Protein AF-0000000068953385 (afdb_homodimer)

pLDDT: mean 93.11, std 7.07, range [57.69, 98.81]

Nearest PDB structures (foldseek):
  4e2g-assembly2_D  TM=8.988E-01  e=4.755E-08  Sphaerobacter thermophilus DSM 20745
  8zyh-assembly1_B  TM=8.941E-01  e=8.553E-08  Thermotoga maritima MSB8
  5wse-assembly2_C  TM=8.774E-01  e=6.210E-08  Thermotoga maritima MSB8
  8awn-assembly1_A-2  TM=8.190E-01  e=3.103E-08  Thermotoga maritima
  9bwf-assembly1_A  TM=7.615E-01  e=1.243E-07  metagenome

Sequence (294 aa):
MKPEPFAVTPEAYGRALNVVGERITVLASKTATQGYEVFLQQGEEGSGPPPHSHDWDESFFITKGTVEIGYGDQAITAAAGTFVHVPAGTVHYFRFGFGGGEMISVTSHGGNASHLFTRLDEEIPPGAPDMEKLLAVAQECGITISGMKPEPFAVTPEAYGRALNVVGERITVLASKTATQGYEVFLQQGEEGSGPPPHSHDWDESFFITKGTVEIGYGDQAITAAAGTFVHVPAGTVHYFRFGFGGGEMISVTSHGGNASHLFTRLDEEIPPGAPDMEKLLAVAQECGITISG

Radius of gyration: 19.09 Å; Cα contacts (8 Å, |Δi|>4): 760; chains: 2; bounding box: 40×60×43 Å

Structure (mmCIF, N/CA/C/O backbone):
data_AF-0000000068953385-model_v1
#
loop_
_entity.id
_entity.type
_entity.pdbx_description
1 polymer 'Cupin domain-containing protein'
#
loop_
_atom_site.group_PDB
_atom_site.id
_atom_site.type_symbol
_atom_site.label_atom_id
_atom_site.label_alt_id
_atom_site.label_comp_id
_atom_site.label_asym_id
_atom_site.label_entity_id
_atom_site.label_seq_id
_atom_site.pdbx_PDB_ins_code
_atom_site.Cartn_x
_atom_site.Cartn_y
_atom_site.Cartn_z
_atom_site.occupancy
_atom_site.B_iso_or_equiv
_atom_site.auth_seq_id
_atom_site.auth_comp_id
_atom_site.auth_asym_id
_atom_site.auth_atom_id
_atom_site.pdbx_PDB_model_num
ATOM 1 N N . MET A 1 1 ? -14.172 -9.047 17.516 1 57.88 1 MET A N 1
ATOM 2 C CA . MET A 1 1 ? -14.75 -9.625 16.312 1 57.88 1 MET A CA 1
ATOM 3 C C . MET A 1 1 ? -13.664 -9.938 15.281 1 57.88 1 MET A C 1
ATOM 5 O O . MET A 1 1 ? -12.648 -9.242 15.227 1 57.88 1 MET A O 1
ATOM 9 N N . LYS A 1 2 ? -13.766 -11.078 14.586 1 73.88 2 LYS A N 1
ATOM 10 C CA . LYS A 1 2 ? -12.781 -11.453 13.578 1 73.88 2 LYS A CA 1
ATOM 11 C C . LYS A 1 2 ? -12.82 -10.5 12.383 1 73.88 2 LYS A C 1
ATOM 13 O O . LYS A 1 2 ? -13.898 -10.141 11.914 1 73.88 2 LYS A O 1
ATOM 18 N N . PRO A 1 3 ? -11.68 -10.016 11.922 1 84.75 3 PRO A N 1
ATOM 19 C CA . PRO A 1 3 ? -11.711 -9.125 10.758 1 84.75 3 PRO A CA 1
ATOM 20 C C . PRO A 1 3 ? -12.359 -9.766 9.539 1 84.75 3 PRO A C 1
ATOM 22 O O . PRO A 1 3 ? -12.203 -10.969 9.305 1 84.75 3 PRO A O 1
ATOM 25 N N . GLU A 1 4 ? -13.203 -9.023 8.883 1 91.19 4 GLU A N 1
ATOM 26 C CA . GLU A 1 4 ? -13.867 -9.469 7.66 1 91.19 4 GLU A CA 1
ATOM 27 C C . GLU A 1 4 ? -13.258 -8.812 6.43 1 91.19 4 GLU A C 1
ATOM 29 O O . GLU A 1 4 ? -12.82 -7.66 6.484 1 91.19 4 GLU A O 1
ATOM 34 N N . PRO A 1 5 ? -13.211 -9.625 5.344 1 95.44 5 PRO A N 1
ATOM 35 C CA . PRO A 1 5 ? -12.758 -8.977 4.113 1 95.44 5 PRO A CA 1
ATOM 36 C C . PRO A 1 5 ? -13.695 -7.859 3.65 1 95.44 5 PRO A C 1
ATOM 38 O O . PRO A 1 5 ? -14.891 -7.891 3.951 1 95.44 5 PRO A O 1
ATOM 41 N N . PHE A 1 6 ? -13.18 -6.879 2.951 1 95.06 6 PHE A N 1
ATOM 42 C CA . PHE A 1 6 ? -14.008 -5.801 2.436 1 95.06 6 PHE A CA 1
ATOM 43 C C . PHE A 1 6 ? -13.359 -5.152 1.219 1 95.06 6 PHE A C 1
ATOM 45 O O . PHE A 1 6 ? -12.18 -5.367 0.951 1 95.06 6 PHE A O 1
ATOM 52 N N . ALA A 1 7 ? -14.156 -4.445 0.486 1 96.62 7 ALA A N 1
ATOM 53 C CA . ALA A 1 7 ? -13.719 -3.635 -0.65 1 96.62 7 ALA A CA 1
ATOM 54 C C . ALA A 1 7 ? -14.312 -2.229 -0.576 1 96.62 7 ALA A C 1
ATOM 56 O O . ALA A 1 7 ? -15.43 -2.041 -0.086 1 96.62 7 ALA A O 1
ATOM 57 N N . VAL A 1 8 ? -13.562 -1.308 -1.012 1 97.06 8 VAL A N 1
ATOM 58 C CA . VAL A 1 8 ? -14.062 0.056 -1.145 1 97.06 8 VAL A CA 1
ATOM 59 C C . VAL A 1 8 ? -13.742 0.589 -2.539 1 97.06 8 VAL A C 1
ATOM 61 O O . VAL A 1 8 ? -12.578 0.737 -2.904 1 97.06 8 VAL A O 1
ATOM 64 N N . THR A 1 9 ? -14.773 0.867 -3.33 1 97 9 THR A N 1
ATOM 65 C CA . THR A 1 9 ? -14.625 1.452 -4.656 1 97 9 THR A CA 1
ATOM 66 C C . THR A 1 9 ? -14.562 2.975 -4.574 1 97 9 THR A C 1
ATOM 68 O O . THR A 1 9 ? -14.969 3.562 -3.57 1 97 9 THR A O 1
ATOM 71 N N . PRO A 1 10 ? 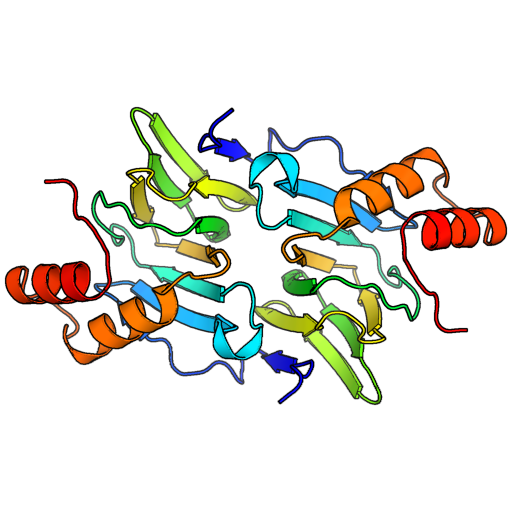-14.047 3.643 -5.656 1 96.25 10 PRO A N 1
ATOM 72 C CA . PRO A 1 10 ? -13.953 5.105 -5.617 1 96.25 10 PRO A CA 1
ATOM 73 C C . PRO A 1 10 ? -15.289 5.777 -5.312 1 96.25 10 PRO A C 1
ATOM 75 O O . PRO A 1 10 ? -15.328 6.781 -4.598 1 96.25 10 PRO A O 1
ATOM 78 N N . GLU A 1 11 ? -16.391 5.211 -5.758 1 95.94 11 GLU A N 1
ATOM 79 C CA . GLU A 1 11 ? -17.703 5.797 -5.547 1 95.94 11 GLU A CA 1
ATOM 80 C C . GLU A 1 11 ? -18.156 5.637 -4.098 1 95.94 11 GLU A C 1
ATOM 82 O O . GLU A 1 11 ? -19.078 6.32 -3.65 1 95.94 11 GLU A O 1
ATOM 87 N N . ALA A 1 12 ? -17.5 4.73 -3.365 1 96.12 12 ALA A N 1
ATOM 88 C CA . ALA A 1 12 ? -17.906 4.426 -1.997 1 96.12 12 ALA A CA 1
ATOM 89 C C . ALA A 1 12 ? -16.891 4.938 -0.989 1 96.12 12 ALA A C 1
ATOM 91 O O . ALA A 1 12 ? -16.953 4.609 0.198 1 96.12 12 ALA A O 1
ATOM 92 N N . TYR A 1 13 ? -15.891 5.719 -1.522 1 96.69 13 TYR A N 1
ATOM 93 C CA . TYR A 1 13 ? -14.914 6.301 -0.611 1 96.69 13 TYR A CA 1
ATOM 94 C C . TYR A 1 13 ? -15.602 7.133 0.466 1 96.69 13 TYR A C 1
ATOM 96 O O . TYR A 1 13 ? -16.562 7.848 0.185 1 96.69 13 TYR A O 1
ATOM 104 N N . GLY A 1 14 ? -15.117 7 1.729 1 94.69 14 GLY A N 1
ATOM 105 C CA . GLY A 1 14 ? -15.531 7.984 2.719 1 94.69 14 GLY A CA 1
ATOM 106 C C . GLY A 1 14 ? -15.078 9.391 2.385 1 94.69 14 GLY A C 1
ATOM 107 O O . GLY A 1 14 ? -14.258 9.594 1.483 1 94.69 14 GLY A O 1
ATOM 108 N N . ARG A 1 15 ? -15.648 10.305 3.07 1 95.5 15 ARG A N 1
ATOM 109 C CA . ARG A 1 15 ? -15.227 11.688 2.895 1 95.5 15 ARG A CA 1
ATOM 110 C C . ARG A 1 15 ? -13.727 11.836 3.113 1 95.5 15 ARG A C 1
ATOM 112 O O . ARG A 1 15 ? -13.188 11.344 4.105 1 95.5 15 ARG A O 1
ATOM 119 N N . ALA A 1 16 ? -13.109 12.523 2.164 1 97.5 16 ALA A N 1
ATOM 120 C CA . ALA A 1 16 ? -11.688 12.828 2.354 1 97.5 16 ALA A CA 1
ATOM 121 C C . ALA A 1 16 ? -11.484 13.797 3.512 1 97.5 16 ALA A C 1
ATOM 123 O O . ALA A 1 16 ? -12.227 14.773 3.65 1 97.5 16 ALA A O 1
ATOM 124 N N . LEU A 1 17 ? -10.492 13.531 4.328 1 97.19 17 LEU A N 1
ATOM 125 C CA . LEU A 1 17 ? -10.109 14.422 5.418 1 97.19 17 LEU A CA 1
ATOM 126 C C . LEU A 1 17 ? -9.258 15.57 4.898 1 97.19 17 LEU A C 1
ATOM 128 O O . LEU A 1 17 ? -8.398 15.375 4.031 1 97.19 17 LEU A O 1
ATOM 132 N N . ASN A 1 18 ? -9.531 16.719 5.363 1 95.56 18 ASN A N 1
ATOM 133 C CA . ASN A 1 18 ? -8.672 17.859 5.074 1 95.56 18 ASN A CA 1
ATOM 134 C C . ASN A 1 18 ? -7.516 17.953 6.062 1 95.56 18 ASN A C 1
ATOM 136 O O . ASN A 1 18 ? -7.727 18.219 7.25 1 95.56 18 ASN A O 1
ATOM 140 N N . VAL A 1 19 ? -6.281 17.766 5.609 1 94.56 19 VAL A N 1
ATOM 141 C CA . VAL A 1 19 ? -5.082 17.781 6.441 1 94.56 19 VAL A CA 1
ATOM 142 C C . VAL A 1 19 ? -4.105 18.828 5.918 1 94.56 19 VAL A C 1
ATOM 144 O O . VAL A 1 19 ? -3.15 18.5 5.211 1 94.56 19 VAL A O 1
ATOM 147 N N . VAL A 1 20 ? -4.344 20.062 6.23 1 87.69 20 VAL A N 1
ATOM 148 C CA . VAL A 1 20 ? -3.502 21.219 5.914 1 87.69 20 VAL A CA 1
ATOM 149 C C . VAL A 1 20 ? -3.16 21.203 4.426 1 87.69 20 VAL A C 1
ATOM 151 O O . VAL A 1 20 ? -1.985 21.203 4.051 1 87.69 20 VAL A O 1
ATOM 154 N N . GLY A 1 21 ? -4.059 21.25 3.518 1 86.81 21 GLY A N 1
ATOM 155 C CA . GLY A 1 21 ? -3.857 21.344 2.082 1 86.81 21 GLY A CA 1
ATOM 156 C C . GLY A 1 21 ? -3.834 20 1.387 1 86.81 21 GLY A C 1
ATOM 157 O O . GLY A 1 21 ? -3.727 19.938 0.161 1 86.81 21 GLY A O 1
ATOM 158 N N . GLU A 1 22 ? -3.893 18.984 2.107 1 94.69 22 GLU A N 1
ATOM 159 C CA . GLU A 1 22 ? -3.979 17.641 1.54 1 94.69 22 GLU A CA 1
ATOM 160 C C . GLU A 1 22 ? -5.359 17.047 1.769 1 94.69 22 GLU A C 1
ATOM 162 O O . GLU A 1 22 ? -6.016 17.344 2.768 1 94.69 22 GLU A O 1
ATOM 167 N N . ARG A 1 23 ? -5.805 16.312 0.805 1 97.25 23 ARG A N 1
ATOM 168 C CA . ARG A 1 23 ? -6.996 15.484 0.919 1 97.25 23 ARG A CA 1
ATOM 169 C C . ARG A 1 23 ? -6.617 14.023 1.14 1 97.25 23 ARG A C 1
ATOM 171 O O . ARG A 1 23 ? -5.98 13.406 0.283 1 97.25 23 ARG A O 1
ATOM 178 N N . ILE A 1 24 ? -7.031 13.5 2.322 1 98.25 24 ILE A N 1
ATOM 179 C CA . ILE A 1 24 ? -6.621 12.148 2.682 1 98.25 24 ILE A CA 1
ATOM 180 C C . ILE A 1 24 ? -7.855 11.266 2.854 1 98.25 24 ILE A C 1
ATOM 182 O O . ILE A 1 24 ? -8.68 11.508 3.736 1 98.25 24 ILE A O 1
ATOM 186 N N . THR A 1 25 ? -8.023 10.289 2.014 1 98.44 25 THR A N 1
ATOM 187 C CA . THR A 1 25 ? -9.047 9.258 2.137 1 98.44 25 THR A CA 1
ATOM 188 C C . THR A 1 25 ? -8.508 8.039 2.883 1 98.44 25 THR A C 1
ATOM 190 O O . THR A 1 25 ? -7.492 7.469 2.492 1 98.44 25 THR A O 1
ATOM 193 N N . VAL A 1 26 ? -9.172 7.68 4.008 1 97.31 26 VAL A N 1
ATOM 194 C CA . VAL A 1 26 ? -8.812 6.457 4.723 1 97.31 26 VAL A CA 1
ATOM 195 C C . VAL A 1 26 ? -9.383 5.246 3.99 1 97.31 26 VAL A C 1
ATOM 197 O O . VAL A 1 26 ? -10.594 5.008 4.012 1 97.31 26 VAL A O 1
ATOM 200 N N . LEU A 1 27 ? -8.562 4.469 3.34 1 97.38 27 LEU A N 1
ATOM 201 C CA . LEU A 1 27 ? -9.008 3.271 2.633 1 97.38 27 LEU A CA 1
ATOM 202 C C . LEU A 1 27 ? -9.148 2.094 3.592 1 97.38 27 LEU A C 1
ATOM 204 O O . LEU A 1 27 ? -10.109 1.322 3.494 1 97.38 27 LEU A O 1
ATOM 208 N N . ALA A 1 28 ? -8.203 1.965 4.508 1 94.19 28 ALA A N 1
ATOM 209 C CA . ALA A 1 28 ? -8.25 0.979 5.586 1 94.19 28 ALA A CA 1
ATOM 210 C C . ALA A 1 28 ? -7.645 1.543 6.867 1 94.19 28 ALA A C 1
ATOM 212 O O . ALA A 1 28 ? -6.492 1.981 6.879 1 94.19 28 ALA A O 1
ATOM 213 N N . SER A 1 29 ? -8.438 1.515 7.867 1 90.38 29 SER A N 1
ATOM 214 C CA . SER A 1 29 ? -7.953 1.893 9.188 1 90.38 29 SER A CA 1
ATOM 215 C C . SER A 1 29 ? -7.383 0.69 9.93 1 90.38 29 SER A C 1
ATOM 217 O O . SER A 1 29 ? -7.621 -0.456 9.547 1 90.38 29 SER A O 1
ATOM 219 N N . LYS A 1 30 ? -6.648 1.009 10.992 1 85.19 30 LYS A N 1
ATOM 220 C CA . LYS A 1 30 ? -6.09 -0.067 11.805 1 85.19 30 LYS A CA 1
ATOM 221 C C . LYS A 1 30 ? -7.195 -0.931 12.406 1 85.19 30 LYS A C 1
ATOM 223 O O . LYS A 1 30 ? -7.023 -2.141 12.57 1 85.19 30 LYS A O 1
ATOM 228 N N . THR A 1 31 ? -8.289 -0.298 12.719 1 82 31 THR A N 1
ATOM 229 C CA . THR A 1 31 ? -9.422 -1.042 13.273 1 82 31 THR A CA 1
ATOM 230 C C . THR A 1 31 ? -9.953 -2.045 12.25 1 82 31 THR A C 1
ATOM 232 O O . THR A 1 31 ? -10.375 -3.145 12.617 1 82 31 THR A O 1
ATOM 235 N N . ALA A 1 32 ? -9.914 -1.716 11 1 80.44 32 ALA A N 1
ATOM 236 C CA . ALA A 1 32 ? -10.438 -2.582 9.953 1 80.44 32 ALA A CA 1
ATOM 237 C C . ALA A 1 32 ? -9.477 -3.73 9.656 1 80.44 32 ALA A C 1
ATOM 239 O O . ALA A 1 32 ? -9.906 -4.867 9.438 1 80.44 32 ALA A O 1
ATOM 240 N N . THR A 1 33 ? -8.164 -3.482 9.562 1 81.75 33 THR A N 1
ATOM 241 C CA . THR A 1 33 ? -7.195 -4.492 9.156 1 81.75 33 THR A CA 1
ATOM 242 C C . THR A 1 33 ? -6.641 -5.227 10.375 1 81.75 33 THR A C 1
ATOM 244 O O . THR A 1 33 ? -6.109 -6.332 10.25 1 81.75 33 THR A O 1
ATOM 247 N N . GLN A 1 34 ? -6.656 -4.52 11.5 1 74.06 34 GLN A N 1
ATOM 248 C CA . GLN A 1 34 ? -5.992 -4.926 12.734 1 74.06 34 GLN A CA 1
ATOM 249 C C . GLN A 1 34 ? -4.496 -5.117 12.516 1 74.06 34 GLN A C 1
ATOM 251 O O . GLN A 1 34 ? -3.885 -6.012 13.102 1 74.06 34 GLN A O 1
ATOM 256 N N . GLY A 1 35 ? -3.801 -4.457 11.664 1 77.38 35 GLY A N 1
ATOM 257 C CA . GLY A 1 35 ? -2.385 -4.609 11.375 1 77.38 35 GLY A CA 1
ATOM 258 C C . GLY A 1 35 ? -1.767 -3.377 10.742 1 77.38 35 GLY A C 1
ATOM 259 O O . GLY A 1 35 ? -0.683 -2.945 11.141 1 77.38 35 GLY A O 1
ATOM 260 N N . TYR A 1 36 ? -2.209 -2.875 9.68 1 90.06 36 TYR A N 1
ATOM 261 C CA . TYR A 1 36 ? -1.694 -1.688 9.008 1 90.06 36 TYR A CA 1
ATOM 262 C C . TYR A 1 36 ? -2.83 -0.771 8.578 1 90.06 36 TYR A C 1
ATOM 264 O O . TYR A 1 36 ? -4.004 -1.131 8.688 1 90.06 36 TYR A O 1
ATOM 272 N N . GLU A 1 37 ? -2.516 0.476 8.273 1 95 37 GLU A N 1
ATOM 273 C CA . GLU A 1 37 ? -3.469 1.413 7.684 1 95 37 GLU A CA 1
ATOM 274 C C . GLU A 1 37 ? -3.061 1.798 6.266 1 95 37 GLU A C 1
ATOM 276 O O . GLU A 1 37 ? -1.873 1.812 5.938 1 95 37 GLU A O 1
ATOM 281 N N . VAL A 1 38 ? -4.059 2.029 5.418 1 97.12 38 VAL A N 1
ATOM 282 C CA . VAL A 1 38 ? -3.818 2.432 4.035 1 97.12 38 VAL A CA 1
ATOM 283 C C . VAL A 1 38 ? -4.609 3.701 3.721 1 97.12 38 VAL A C 1
ATOM 285 O O . VAL A 1 38 ? -5.781 3.814 4.086 1 97.12 38 VAL A O 1
ATOM 288 N N . PHE A 1 39 ? -3.932 4.633 2.982 1 98.31 39 PHE A N 1
ATOM 289 C CA . PHE A 1 39 ? -4.539 5.922 2.676 1 98.31 39 PHE A CA 1
ATOM 290 C C . PHE A 1 39 ? -4.312 6.297 1.216 1 98.31 39 PHE A C 1
ATOM 292 O O . PHE A 1 39 ? -3.254 6.004 0.653 1 98.31 39 PHE A O 1
ATOM 299 N N . LEU A 1 40 ? -5.281 6.906 0.598 1 98.69 40 LEU A N 1
ATOM 300 C CA . LEU A 1 40 ? -5.105 7.695 -0.616 1 98.69 40 LEU A CA 1
ATOM 301 C C . LEU A 1 40 ? -4.883 9.164 -0.279 1 98.69 40 LEU A C 1
ATOM 303 O O . LEU A 1 40 ? -5.742 9.805 0.336 1 98.69 40 LEU A O 1
ATOM 307 N N . GLN A 1 41 ? -3.736 9.703 -0.642 1 98.62 41 GLN A N 1
ATOM 308 C CA . GLN A 1 41 ? -3.393 11.086 -0.355 1 98.62 41 GLN A CA 1
ATOM 309 C C . GLN A 1 41 ? -3.27 11.906 -1.641 1 98.62 41 GLN A C 1
ATOM 311 O O . GLN A 1 41 ? -2.572 11.5 -2.572 1 98.62 41 GLN A O 1
ATOM 316 N N . GLN A 1 42 ? -3.947 12.969 -1.642 1 98.38 42 GLN A N 1
ATOM 317 C CA . GLN A 1 42 ? -3.883 13.914 -2.752 1 98.38 42 GLN A CA 1
ATOM 318 C C . GLN A 1 42 ? -3.539 15.312 -2.264 1 98.38 42 GLN A C 1
ATOM 320 O O . GLN A 1 42 ? -4.047 15.758 -1.232 1 98.38 42 GLN A O 1
ATOM 325 N N . GLY A 1 43 ? -2.68 15.969 -2.967 1 97.5 43 GLY A N 1
ATOM 326 C CA . GLY A 1 43 ? -2.27 17.297 -2.533 1 97.5 43 GLY A CA 1
ATOM 327 C C . GLY A 1 43 ? -2.035 18.25 -3.686 1 97.5 43 GLY A C 1
ATOM 328 O O . GLY A 1 43 ? -1.737 17.828 -4.805 1 97.5 43 GLY A O 1
ATOM 329 N N . GLU A 1 44 ? -2.162 19.547 -3.352 1 95.75 44 GLU A N 1
ATOM 330 C CA . GLU A 1 44 ? -1.805 20.609 -4.289 1 95.75 44 GLU A CA 1
ATOM 331 C C . GLU A 1 44 ? -0.301 20.859 -4.281 1 95.75 44 GLU A C 1
ATOM 333 O O . GLU A 1 44 ? 0.408 20.406 -3.383 1 95.75 44 GLU A O 1
ATOM 338 N N . GLU A 1 45 ? 0.065 21.547 -5.336 1 97.19 45 GLU A N 1
ATOM 339 C CA . GLU A 1 45 ? 1.47 21.938 -5.422 1 97.19 45 GLU A CA 1
ATOM 340 C C . GLU A 1 45 ? 1.93 22.625 -4.141 1 97.19 45 GLU A C 1
ATOM 342 O O . GLU A 1 45 ? 1.257 23.531 -3.641 1 97.19 45 GLU A O 1
ATOM 347 N N . GLY A 1 46 ? 3.047 22.109 -3.629 1 95.88 46 GLY A N 1
ATOM 348 C CA . GLY A 1 46 ? 3.672 22.766 -2.486 1 95.88 46 GLY A CA 1
ATOM 349 C C . GLY A 1 46 ? 3.17 22.234 -1.154 1 95.88 46 GLY A C 1
ATOM 350 O O . GLY A 1 46 ? 3.777 22.5 -0.112 1 95.88 46 GLY A O 1
ATOM 351 N N . SER A 1 47 ? 2.1 21.516 -1.128 1 94.88 47 SER A N 1
ATOM 352 C CA . SER A 1 47 ? 1.54 21.016 0.128 1 94.88 47 SER A CA 1
ATOM 353 C C . SER A 1 47 ? 2.309 19.812 0.644 1 94.88 47 SER A C 1
ATOM 355 O O . SER A 1 47 ? 3.035 19.156 -0.112 1 94.88 47 SER A O 1
ATOM 357 N N . GLY A 1 48 ? 2.176 19.5 1.937 1 95.38 48 GLY A N 1
ATOM 358 C CA . GLY A 1 48 ? 2.816 18.391 2.619 1 95.38 48 GLY A CA 1
ATOM 359 C C . GLY A 1 48 ? 3.279 18.734 4.023 1 95.38 48 GLY A C 1
ATOM 360 O O . GLY A 1 48 ? 3.338 19.906 4.387 1 95.38 48 GLY A O 1
ATOM 361 N N . PRO A 1 49 ? 3.553 17.734 4.766 1 95.12 49 PRO A N 1
ATOM 362 C CA . PRO A 1 49 ? 3.992 17.969 6.145 1 95.12 49 PRO A CA 1
ATOM 363 C C . PRO A 1 49 ? 5.426 18.484 6.227 1 95.12 49 PRO A C 1
ATOM 365 O O . PRO A 1 49 ? 6.258 18.156 5.379 1 95.12 49 PRO A O 1
ATOM 368 N N . PRO A 1 50 ? 5.676 19.312 7.199 1 93.19 50 PRO A N 1
ATOM 369 C CA . PRO A 1 50 ? 7.062 19.672 7.492 1 93.19 50 PRO A CA 1
ATOM 370 C C . PRO A 1 50 ? 7.875 18.5 8.039 1 93.19 50 PRO A C 1
ATOM 372 O O . PRO A 1 50 ? 7.32 17.438 8.297 1 93.19 50 PRO A O 1
ATOM 375 N N . PRO A 1 51 ? 9.211 18.672 8.211 1 95.56 51 PRO A N 1
ATOM 376 C CA . PRO A 1 51 ? 9.992 17.594 8.82 1 95.56 51 PRO A CA 1
ATOM 377 C C . PRO A 1 51 ? 9.438 17.156 10.18 1 95.56 51 PRO A C 1
ATOM 379 O O . PRO A 1 51 ? 9.141 18 11.031 1 95.56 51 PRO A O 1
ATOM 382 N N . HIS A 1 52 ? 9.258 15.836 10.367 1 96.19 52 HIS A N 1
ATOM 383 C CA . HIS A 1 52 ? 8.68 15.266 11.578 1 96.19 52 HIS A CA 1
ATOM 384 C C . HIS A 1 52 ? 9.086 13.805 11.734 1 96.19 52 HIS A C 1
ATOM 386 O O . HIS A 1 52 ? 9.695 13.219 10.836 1 96.19 52 HIS A O 1
ATOM 392 N N . SER A 1 53 ? 8.812 13.242 12.875 1 96.19 53 SER A N 1
ATOM 393 C CA . SER A 1 53 ? 9 11.82 13.125 1 96.19 53 SER A CA 1
ATOM 394 C C . SER A 1 53 ? 7.875 11.258 13.984 1 96.19 53 SER A C 1
ATOM 396 O O . SER A 1 53 ? 7.152 12.008 14.641 1 96.19 53 SER A O 1
ATOM 398 N N . HIS A 1 54 ? 7.695 10.07 13.953 1 95.75 54 HIS A N 1
ATOM 399 C CA . HIS A 1 54 ? 6.734 9.297 14.734 1 95.75 54 HIS A CA 1
ATOM 400 C C . HIS A 1 54 ? 7.207 7.855 14.922 1 95.75 54 HIS A C 1
ATOM 402 O O . HIS A 1 54 ? 8.234 7.457 14.367 1 95.75 54 HIS A O 1
ATOM 408 N N . ASP A 1 55 ? 6.453 7.035 15.711 1 94.19 55 ASP A N 1
ATOM 409 C CA . ASP A 1 55 ? 6.961 5.738 16.141 1 94.19 55 ASP A CA 1
ATOM 410 C C . ASP A 1 55 ? 6.371 4.609 15.297 1 94.19 55 ASP A C 1
ATOM 412 O O . ASP A 1 55 ? 6.383 3.447 15.711 1 94.19 55 ASP A O 1
ATOM 416 N N . TRP A 1 56 ? 5.824 4.887 14.195 1 92.94 56 TRP A N 1
ATOM 417 C CA . TRP A 1 56 ? 5.359 3.844 13.289 1 92.94 56 TRP A CA 1
ATOM 418 C C . TRP A 1 56 ? 6.023 3.973 11.922 1 92.94 56 TRP A C 1
ATOM 420 O O . TRP A 1 56 ? 6.516 5.043 11.562 1 92.94 56 TRP A O 1
ATOM 430 N N . ASP A 1 57 ? 6.109 2.859 11.203 1 93.44 57 ASP A N 1
ATOM 431 C CA . ASP A 1 57 ? 6.613 2.861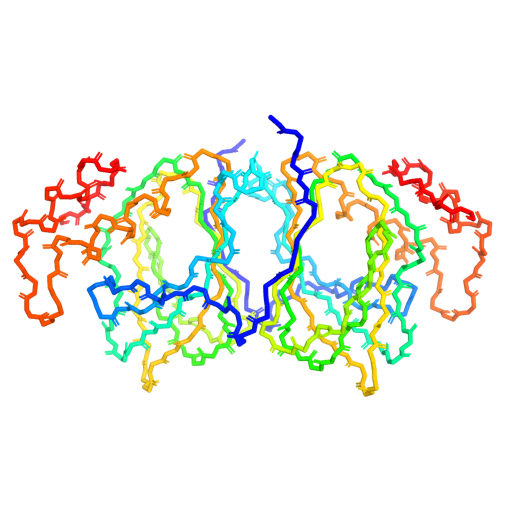 9.828 1 93.44 57 ASP A CA 1
ATOM 432 C C . ASP A 1 57 ? 5.621 3.527 8.883 1 93.44 57 ASP A C 1
ATOM 434 O O . ASP A 1 57 ? 4.41 3.449 9.086 1 93.44 57 ASP A O 1
ATOM 438 N N . GLU A 1 58 ? 6.16 4.082 7.883 1 96.06 58 GLU A N 1
ATOM 439 C CA . GLU A 1 58 ? 5.344 4.695 6.836 1 96.06 58 GLU A CA 1
ATOM 440 C C . GLU A 1 58 ? 5.957 4.473 5.457 1 96.06 58 GLU A C 1
ATOM 442 O O . GLU A 1 58 ? 7.176 4.578 5.289 1 96.06 58 GLU A O 1
ATOM 447 N N . SER A 1 59 ? 5.176 4.059 4.5 1 96.94 59 SER A N 1
ATOM 448 C CA . SER A 1 59 ? 5.605 3.93 3.109 1 96.94 59 SER A CA 1
ATOM 449 C C . SER A 1 59 ? 4.711 4.738 2.18 1 96.94 59 SER A C 1
ATOM 451 O O . SER A 1 59 ? 3.531 4.953 2.473 1 96.94 59 SER A O 1
ATOM 453 N N . PHE A 1 60 ? 5.285 5.168 1.048 1 98.44 60 PHE A N 1
ATOM 454 C CA . PHE A 1 60 ? 4.586 5.934 0.023 1 98.44 60 PHE A CA 1
ATOM 455 C C . PHE A 1 60 ? 4.801 5.316 -1.354 1 98.44 60 PHE A C 1
ATOM 457 O O . PHE A 1 60 ? 5.918 4.906 -1.688 1 98.44 60 PHE A O 1
ATOM 464 N N . PHE A 1 61 ? 3.783 5.164 -2.123 1 98.69 61 PHE A N 1
ATOM 465 C CA . PHE A 1 61 ? 3.84 4.844 -3.545 1 98.69 61 PHE A CA 1
ATOM 466 C C . PHE A 1 61 ? 3.18 5.938 -4.375 1 98.69 61 PHE A C 1
ATOM 468 O O . PHE A 1 61 ? 1.964 6.133 -4.297 1 98.69 61 PHE A O 1
ATOM 475 N N . ILE A 1 62 ? 3.947 6.629 -5.223 1 98.81 62 ILE A N 1
ATOM 476 C CA . ILE A 1 62 ? 3.434 7.762 -5.984 1 98.81 62 ILE A CA 1
ATOM 477 C C . ILE A 1 62 ? 2.627 7.258 -7.18 1 98.81 62 ILE A C 1
ATOM 479 O O . ILE A 1 62 ? 3.131 6.48 -7.992 1 98.81 62 ILE A O 1
ATOM 483 N N . THR A 1 63 ? 1.377 7.723 -7.254 1 98.19 63 THR A N 1
ATOM 484 C CA . THR A 1 63 ? 0.527 7.25 -8.336 1 98.19 63 THR A CA 1
ATOM 485 C C . THR A 1 63 ? 0.362 8.328 -9.406 1 98.19 63 THR A C 1
ATOM 487 O O . THR A 1 63 ? 0.057 8.016 -10.562 1 98.19 63 THR A O 1
ATOM 490 N N . LYS A 1 64 ? 0.374 9.531 -9.047 1 98 64 LYS A N 1
ATOM 491 C CA . LYS A 1 64 ? 0.283 10.656 -9.969 1 98 64 LYS A CA 1
ATOM 492 C C . LYS A 1 64 ? 1.206 11.797 -9.547 1 98 64 LYS A C 1
ATOM 494 O O . LYS A 1 64 ? 1.325 12.094 -8.359 1 98 64 LYS A O 1
ATOM 499 N N . GLY A 1 65 ? 1.808 12.469 -10.57 1 98.12 65 GLY A N 1
ATOM 500 C CA . GLY A 1 65 ? 2.617 13.648 -10.336 1 98.12 65 GLY A CA 1
ATOM 501 C C . GLY A 1 65 ? 3.98 13.328 -9.75 1 98.12 65 GLY A C 1
ATOM 502 O O . GLY A 1 65 ? 4.547 12.273 -10.023 1 98.12 65 GLY A O 1
ATOM 503 N N . THR A 1 66 ? 4.566 14.391 -9.172 1 98.44 66 THR A N 1
ATOM 504 C CA . THR A 1 66 ? 5.883 14.297 -8.547 1 98.44 66 THR A CA 1
ATOM 505 C C . THR A 1 66 ? 5.828 14.797 -7.105 1 98.44 66 THR A C 1
ATOM 507 O O . THR A 1 66 ? 5.117 15.758 -6.805 1 98.44 66 THR A O 1
ATOM 510 N N . VAL A 1 67 ? 6.516 14.102 -6.246 1 98.62 67 VAL A N 1
ATOM 511 C CA . VAL A 1 67 ? 6.594 14.469 -4.836 1 98.62 67 VAL A CA 1
ATOM 512 C C . VAL A 1 67 ? 8.055 14.508 -4.391 1 98.62 67 VAL A C 1
ATOM 514 O O . VAL A 1 67 ? 8.805 13.555 -4.605 1 98.62 67 VAL A O 1
ATOM 517 N N . GLU A 1 68 ? 8.484 15.633 -3.84 1 98.56 68 GLU A N 1
ATOM 518 C CA . GLU A 1 68 ? 9.773 15.664 -3.156 1 98.56 68 GLU A CA 1
ATOM 519 C C . GLU A 1 68 ? 9.68 15.039 -1.77 1 98.56 68 GLU A C 1
ATOM 521 O O . GLU A 1 68 ? 8.852 15.438 -0.952 1 98.56 68 GLU A O 1
ATOM 526 N N . ILE A 1 69 ? 10.508 14.039 -1.522 1 98.44 69 ILE A N 1
ATOM 527 C CA . ILE A 1 69 ? 10.508 13.367 -0.228 1 98.44 69 ILE A CA 1
ATOM 528 C C . ILE A 1 69 ? 11.914 13.406 0.373 1 98.44 69 ILE A C 1
ATOM 530 O O . ILE A 1 69 ? 12.883 13.023 -0.279 1 98.44 69 ILE A O 1
ATOM 534 N N . GLY A 1 70 ? 11.93 13.883 1.591 1 98 70 GLY A N 1
ATOM 535 C CA . GLY A 1 70 ? 13.203 13.938 2.293 1 98 70 GLY A CA 1
ATOM 536 C C . GLY A 1 70 ? 13.227 13.102 3.557 1 98 70 GLY A C 1
ATOM 537 O O . GLY A 1 70 ? 12.227 13 4.266 1 98 70 GLY A O 1
ATOM 538 N N . TYR A 1 71 ? 14.289 12.477 3.795 1 96.31 71 TYR A N 1
ATOM 539 C CA . TYR A 1 71 ? 14.586 11.742 5.02 1 96.31 71 TYR A CA 1
ATOM 540 C C . TYR A 1 71 ? 16.078 11.789 5.348 1 96.31 71 TYR A C 1
ATOM 542 O O . TYR A 1 71 ? 16.906 11.648 4.457 1 96.31 71 TYR A O 1
ATOM 550 N N . GLY A 1 72 ? 16.391 12.094 6.586 1 87.44 72 GLY A N 1
ATOM 551 C CA . GLY A 1 72 ? 17.781 12.32 6.938 1 87.44 72 GLY A CA 1
ATOM 552 C C . GLY A 1 72 ? 18.422 13.422 6.121 1 87.44 72 GLY A C 1
ATOM 553 O O . GLY A 1 72 ? 17.906 14.539 6.047 1 87.44 72 GLY A O 1
ATOM 554 N N . ASP A 1 73 ? 19.547 13.055 5.52 1 87.31 73 ASP A N 1
ATOM 555 C CA . ASP A 1 73 ? 20.281 14.039 4.734 1 87.31 73 ASP A CA 1
ATOM 556 C C . ASP A 1 73 ? 20 13.875 3.242 1 87.31 73 ASP A C 1
ATOM 558 O O . ASP A 1 73 ? 20.703 14.445 2.406 1 87.31 73 ASP A O 1
ATOM 562 N N . GLN A 1 74 ? 19 13.188 2.998 1 92.69 74 GLN A N 1
ATOM 563 C CA . GLN A 1 74 ? 18.703 12.891 1.599 1 92.69 74 GLN A CA 1
ATOM 564 C C . GLN A 1 74 ? 17.328 13.391 1.203 1 92.69 74 GLN A C 1
ATOM 566 O O . GLN A 1 74 ? 16.422 13.445 2.037 1 92.69 74 GLN A O 1
ATOM 571 N N . ALA A 1 75 ? 17.219 13.883 0.009 1 95.44 75 ALA A N 1
ATOM 572 C CA . ALA A 1 75 ? 15.93 14.219 -0.612 1 95.44 75 ALA A CA 1
ATOM 573 C C . ALA A 1 75 ? 15.844 13.648 -2.025 1 95.44 75 ALA A C 1
ATOM 575 O O . ALA A 1 75 ? 16.812 13.695 -2.781 1 95.44 75 ALA A O 1
ATOM 576 N N . ILE A 1 76 ? 14.742 13.133 -2.334 1 96.62 76 ILE A N 1
ATOM 577 C CA . ILE A 1 76 ? 14.539 12.602 -3.678 1 96.62 76 ILE A CA 1
ATOM 578 C C . ILE A 1 76 ? 13.305 13.242 -4.305 1 96.62 76 ILE A C 1
ATOM 580 O O . ILE A 1 76 ? 12.375 13.641 -3.594 1 96.62 76 ILE A O 1
ATOM 584 N N . THR A 1 77 ? 13.359 13.391 -5.613 1 97.38 77 THR A N 1
ATOM 585 C CA . THR A 1 77 ? 12.148 13.695 -6.379 1 97.38 77 THR A CA 1
ATOM 586 C C . THR A 1 77 ? 11.469 12.406 -6.84 1 97.38 77 THR A C 1
ATOM 588 O O . THR A 1 77 ? 11.945 11.742 -7.762 1 97.38 77 THR A O 1
ATOM 591 N N . ALA A 1 78 ? 10.406 12.086 -6.266 1 98.44 78 ALA A N 1
ATOM 592 C CA . ALA A 1 78 ? 9.688 10.836 -6.52 1 98.44 78 ALA A CA 1
ATOM 593 C C . ALA A 1 78 ? 8.586 11.031 -7.555 1 98.44 78 ALA A C 1
ATOM 595 O O . ALA A 1 78 ? 7.594 11.719 -7.289 1 98.44 78 ALA A O 1
ATOM 596 N N . ALA A 1 79 ? 8.781 10.484 -8.703 1 98.25 79 ALA A N 1
ATOM 597 C CA . ALA A 1 79 ? 7.746 10.508 -9.734 1 98.25 79 ALA A CA 1
ATOM 598 C C . ALA A 1 79 ? 6.805 9.312 -9.594 1 98.25 79 ALA A C 1
ATOM 600 O O . ALA A 1 79 ? 7.059 8.406 -8.805 1 98.25 79 ALA A O 1
ATOM 601 N N . ALA A 1 80 ? 5.691 9.344 -10.398 1 98.19 80 ALA A N 1
ATOM 602 C CA . ALA A 1 80 ? 4.75 8.227 -10.398 1 98.19 80 ALA A CA 1
ATOM 603 C C . ALA A 1 80 ? 5.473 6.895 -10.57 1 98.19 80 ALA A C 1
ATOM 605 O O . ALA A 1 80 ? 6.371 6.773 -11.406 1 98.19 80 ALA A O 1
ATOM 606 N N . GLY A 1 81 ? 5.141 5.965 -9.75 1 97.88 81 GLY A N 1
ATOM 607 C CA . GLY A 1 81 ? 5.777 4.656 -9.766 1 97.88 81 GLY A CA 1
ATOM 608 C C . GLY A 1 81 ? 6.863 4.504 -8.719 1 97.88 81 GLY A C 1
ATOM 609 O O . GLY A 1 81 ? 7.305 3.391 -8.438 1 97.88 81 GLY A O 1
ATOM 610 N N . THR A 1 82 ? 7.324 5.59 -8.109 1 98.5 82 THR A N 1
ATOM 611 C CA . THR A 1 82 ? 8.359 5.527 -7.082 1 98.5 82 THR A CA 1
ATOM 612 C C . THR A 1 82 ? 7.785 5.043 -5.754 1 98.5 82 THR A C 1
ATOM 614 O O . THR A 1 82 ? 6.695 5.461 -5.355 1 98.5 82 THR A O 1
ATOM 617 N N . PHE A 1 83 ? 8.492 4.137 -5.105 1 98.44 83 PHE A N 1
ATOM 618 C CA . PHE A 1 83 ? 8.188 3.656 -3.764 1 98.44 83 PHE A CA 1
ATOM 619 C C . PHE A 1 83 ? 9.211 4.168 -2.76 1 98.44 83 PHE A C 1
ATOM 621 O O . PHE A 1 83 ? 10.414 4.156 -3.029 1 98.44 83 PHE A O 1
ATOM 628 N N . VAL A 1 84 ? 8.719 4.664 -1.567 1 98.06 84 VAL A N 1
ATOM 629 C CA . VAL A 1 84 ? 9.586 5.137 -0.49 1 98.06 84 VAL A CA 1
ATOM 630 C C . VAL A 1 84 ? 9.156 4.504 0.832 1 98.06 84 VAL A C 1
ATOM 632 O O . VAL A 1 84 ? 7.965 4.438 1.14 1 98.06 84 VAL A O 1
ATOM 635 N N . HIS A 1 85 ? 10.094 3.992 1.574 1 97.06 85 HIS A N 1
ATOM 636 C CA . HIS A 1 85 ? 9.844 3.475 2.914 1 97.06 85 HIS A CA 1
ATOM 637 C C . HIS A 1 85 ? 10.609 4.273 3.965 1 97.06 85 HIS A C 1
ATOM 639 O O . HIS A 1 85 ? 11.812 4.48 3.836 1 97.06 85 HIS A O 1
ATOM 645 N N . VAL A 1 86 ? 9.891 4.707 4.98 1 96.31 86 VAL A N 1
ATOM 646 C CA . VAL A 1 86 ? 10.43 5.477 6.098 1 96.31 86 VAL A CA 1
ATOM 647 C C . VAL A 1 86 ? 10.18 4.727 7.406 1 96.31 86 VAL A C 1
ATOM 649 O O . VAL A 1 86 ? 9.07 4.758 7.945 1 96.31 86 VAL A O 1
ATOM 652 N N . PRO A 1 87 ? 11.227 4.121 8.023 1 95.12 87 PRO A N 1
ATOM 653 C CA . PRO A 1 87 ? 11.047 3.396 9.289 1 95.12 87 PRO A CA 1
ATOM 654 C C . PRO A 1 87 ? 10.648 4.312 10.445 1 95.12 87 PRO A C 1
ATOM 656 O O . PRO A 1 87 ? 10.961 5.504 10.422 1 95.12 87 PRO A O 1
ATOM 659 N N . ALA A 1 88 ? 10 3.646 11.438 1 94.19 88 ALA A N 1
ATOM 660 C CA . ALA A 1 88 ? 9.656 4.34 12.68 1 94.19 88 ALA A CA 1
ATOM 661 C C . ALA A 1 88 ? 10.859 5.113 13.219 1 94.19 88 ALA A C 1
ATOM 663 O O . ALA A 1 88 ? 11.984 4.613 13.211 1 94.19 88 ALA A O 1
ATOM 664 N N . GLY A 1 89 ? 10.586 6.309 13.625 1 94.12 89 GLY A N 1
ATOM 665 C CA . GLY A 1 89 ? 11.594 7.137 14.266 1 94.12 89 GLY A CA 1
ATOM 666 C C . GLY A 1 89 ? 12.383 7.984 13.281 1 94.12 89 GLY A C 1
ATOM 667 O O . GLY A 1 89 ? 13.156 8.852 13.688 1 94.12 89 GLY A O 1
ATOM 668 N N . THR A 1 90 ? 12.25 7.812 12.031 1 95.5 90 THR A N 1
ATOM 669 C CA . THR A 1 90 ? 12.992 8.547 11.008 1 95.5 90 THR A CA 1
ATOM 670 C C . THR A 1 90 ? 12.383 9.93 10.789 1 95.5 90 THR A C 1
ATOM 672 O O . THR A 1 90 ? 11.18 10.062 10.57 1 95.5 90 THR A O 1
ATOM 675 N N . VAL A 1 91 ? 13.203 10.953 10.852 1 97.12 91 VAL A N 1
ATOM 676 C CA . VAL A 1 91 ? 12.734 12.281 10.477 1 97.12 91 VAL A CA 1
ATOM 677 C C . VAL A 1 91 ? 12.555 12.359 8.961 1 97.12 91 VAL A C 1
ATOM 679 O O . VAL A 1 91 ? 13.453 11.984 8.203 1 97.12 91 VAL A O 1
ATOM 682 N N . HIS A 1 92 ? 11.406 12.844 8.539 1 97.88 92 HIS A N 1
ATOM 683 C CA . HIS A 1 92 ? 11.109 12.922 7.117 1 97.88 92 HIS A CA 1
ATOM 684 C C . HIS A 1 92 ? 10.086 14.023 6.828 1 97.88 92 HIS A C 1
ATOM 686 O O . HIS A 1 92 ? 9.477 14.562 7.75 1 97.88 92 HIS A O 1
ATOM 692 N N . TYR A 1 93 ? 9.977 14.453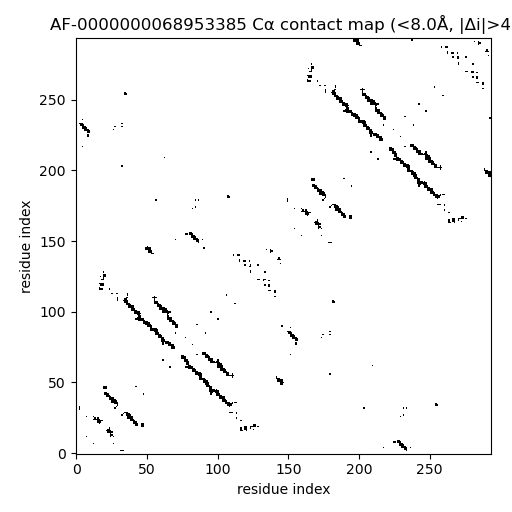 5.617 1 97.31 93 TYR A N 1
ATOM 693 C CA . TYR A 1 93 ? 8.984 15.375 5.082 1 97.31 93 TYR A CA 1
ATOM 694 C C . TYR A 1 93 ? 8.68 15.062 3.621 1 97.31 93 TYR A C 1
ATOM 696 O O . TYR A 1 93 ? 9.359 14.242 2.998 1 97.31 93 TYR A O 1
ATOM 704 N N . PHE A 1 94 ? 7.637 15.641 3.105 1 98.19 94 PHE A N 1
ATOM 705 C CA . PHE A 1 94 ? 7.453 15.617 1.66 1 98.19 94 PHE A CA 1
ATOM 706 C C . PHE A 1 94 ? 6.719 16.875 1.191 1 98.19 94 PHE A C 1
ATOM 708 O O . PHE A 1 94 ? 6.141 17.594 2 1 98.19 94 PHE A O 1
ATOM 715 N N . ARG A 1 95 ? 6.828 17.156 -0.043 1 97.75 95 ARG A N 1
ATOM 716 C CA . ARG A 1 95 ? 6.18 18.266 -0.722 1 97.75 95 ARG A CA 1
ATOM 717 C C . ARG A 1 95 ? 5.727 17.875 -2.123 1 97.75 95 ARG A C 1
ATOM 719 O O . ARG A 1 95 ? 6.531 17.406 -2.93 1 97.75 95 ARG A O 1
ATOM 726 N N . PHE A 1 96 ? 4.398 18.062 -2.398 1 98.44 96 PHE A N 1
ATOM 727 C CA . PHE A 1 96 ? 3.902 17.766 -3.738 1 98.44 96 PHE A CA 1
ATOM 728 C C . PHE A 1 96 ? 4.469 18.75 -4.758 1 98.44 96 PHE A C 1
ATOM 730 O O . PHE A 1 96 ? 4.582 19.953 -4.48 1 98.44 96 PHE A O 1
ATOM 737 N N . GLY A 1 97 ? 4.793 18.266 -5.883 1 98.06 97 GLY A N 1
ATOM 738 C CA . GLY A 1 97 ? 5.418 19.062 -6.922 1 98.06 97 GLY A CA 1
ATOM 739 C C . GLY A 1 97 ? 4.422 19.797 -7.801 1 98.06 97 GLY A C 1
ATOM 740 O O . GLY A 1 97 ? 3.256 19.953 -7.426 1 98.06 97 GLY A O 1
ATOM 741 N N . PHE A 1 98 ? 4.938 20.25 -8.898 1 97.31 98 PHE A N 1
ATOM 742 C CA . PHE A 1 98 ? 4.16 21.031 -9.844 1 97.31 98 PHE A CA 1
ATOM 743 C C . PHE A 1 98 ? 2.902 20.281 -10.273 1 97.31 98 PHE A C 1
ATOM 745 O O . PHE A 1 98 ? 2.967 19.109 -10.625 1 97.31 98 PHE A O 1
ATOM 752 N N . GLY A 1 99 ? 1.755 21 -10.203 1 97.31 99 GLY A N 1
ATOM 753 C CA . GLY A 1 99 ? 0.491 20.422 -10.633 1 97.31 99 GLY A CA 1
ATOM 754 C C . GLY A 1 99 ? -0.139 19.516 -9.586 1 97.31 99 GLY A C 1
ATOM 755 O O . GLY A 1 99 ? -1.24 19 -9.781 1 97.31 99 GLY A O 1
ATOM 756 N N . GLY A 1 100 ? 0.539 19.344 -8.438 1 97.94 100 GLY A N 1
ATOM 757 C CA . GLY A 1 100 ? 0.019 18.469 -7.402 1 97.94 100 GLY A CA 1
ATOM 758 C C . GLY A 1 100 ? 0.353 17 -7.629 1 97.94 100 GLY A C 1
ATOM 759 O O . GLY A 1 100 ? 1.309 16.688 -8.344 1 97.94 100 GLY A O 1
ATOM 760 N N . GLY A 1 101 ? -0.325 16.172 -6.871 1 98 101 GLY A N 1
ATOM 761 C CA . GLY A 1 101 ? -0.024 14.75 -7.02 1 98 101 GLY A CA 1
ATOM 762 C C . GLY A 1 101 ? -0.932 13.859 -6.195 1 98 101 GLY A C 1
ATOM 763 O O . GLY A 1 101 ? -1.921 14.32 -5.629 1 98 101 GLY A O 1
ATOM 764 N N . GLU A 1 102 ? -0.658 12.594 -6.309 1 98.5 102 GLU A N 1
ATOM 765 C CA . GLU A 1 102 ? -1.395 11.539 -5.625 1 98.5 102 GLU A CA 1
ATOM 766 C C . GLU A 1 102 ? -0.467 10.406 -5.199 1 98.5 102 GLU A C 1
ATOM 768 O O . GLU A 1 102 ? 0.471 10.062 -5.922 1 98.5 102 GLU A O 1
ATOM 773 N N . MET A 1 103 ? -0.718 9.891 -4.004 1 98.69 103 MET A N 1
ATOM 774 C CA . MET A 1 103 ? 0.05 8.727 -3.566 1 98.69 103 MET A CA 1
ATOM 775 C C . MET A 1 103 ? -0.79 7.828 -2.666 1 98.69 103 MET A C 1
ATOM 777 O O . MET A 1 103 ? -1.797 8.266 -2.109 1 98.69 103 MET A O 1
ATOM 781 N N . ILE A 1 104 ? -0.421 6.539 -2.641 1 98.69 104 ILE A N 1
ATOM 782 C CA . ILE A 1 104 ? -0.901 5.59 -1.642 1 98.69 104 ILE A CA 1
ATOM 783 C C . ILE A 1 104 ? 0.112 5.484 -0.504 1 98.69 104 ILE A C 1
ATOM 785 O O . ILE A 1 104 ? 1.313 5.344 -0.746 1 98.69 104 ILE A O 1
ATOM 789 N N . SER A 1 105 ? -0.351 5.625 0.697 1 98.06 105 SER A N 1
ATOM 790 C CA . SER A 1 105 ? 0.55 5.445 1.831 1 98.06 105 SER A CA 1
ATOM 791 C C . SER A 1 105 ? 0.086 4.305 2.732 1 98.06 105 SER A C 1
ATOM 793 O O . SER A 1 105 ? -1.106 3.998 2.789 1 98.06 105 SER A O 1
ATOM 795 N N . VAL A 1 106 ? 1.039 3.627 3.348 1 96.31 106 VAL A N 1
ATOM 796 C CA . VAL A 1 106 ? 0.825 2.512 4.266 1 96.31 106 VAL A CA 1
ATOM 797 C C . VAL A 1 106 ? 1.564 2.771 5.574 1 96.31 106 VAL A C 1
ATOM 799 O O . VAL A 1 106 ? 2.719 3.203 5.566 1 96.31 106 VAL A O 1
ATOM 802 N N . THR A 1 107 ? 0.905 2.551 6.672 1 94.56 107 THR A N 1
ATOM 803 C CA . THR A 1 107 ? 1.565 2.643 7.969 1 94.56 107 THR A CA 1
ATOM 804 C C . THR A 1 107 ? 1.512 1.304 8.695 1 94.56 107 THR A C 1
ATOM 806 O O . THR A 1 107 ? 0.593 0.51 8.484 1 94.56 107 THR A O 1
ATOM 809 N N . SER A 1 108 ? 2.537 1.044 9.508 1 90.12 108 SER A N 1
ATOM 810 C CA . SER A 1 108 ? 2.682 -0.238 10.195 1 90.12 108 SER A CA 1
ATOM 811 C C . SER A 1 108 ? 1.652 -0.39 11.305 1 90.12 108 SER A C 1
ATOM 813 O O . SER A 1 108 ? 0.932 0.558 11.625 1 90.12 108 SER A O 1
ATOM 815 N N . HIS A 1 109 ? 1.87 -1.693 11.812 1 81.75 109 HIS A N 1
ATOM 816 C CA . HIS A 1 109 ? 1.024 -2.027 12.953 1 81.75 109 HIS A CA 1
ATOM 817 C C . HIS A 1 109 ? 1.261 -1.067 14.109 1 81.75 109 HIS A C 1
ATOM 819 O O . HIS A 1 109 ? 2.402 -0.695 14.391 1 81.75 109 HIS A O 1
ATOM 825 N N . GLY A 1 110 ? 0.305 -0.492 14.664 1 79.38 110 GLY A N 1
ATOM 826 C CA . GLY A 1 110 ? 0.428 0.442 15.773 1 79.38 110 GLY A CA 1
ATOM 827 C C . GLY A 1 110 ? 0.339 1.894 15.336 1 79.38 110 GLY A C 1
ATOM 828 O O . GLY A 1 110 ? 0.385 2.799 16.172 1 79.38 110 GLY A O 1
ATOM 829 N N . GLY A 1 111 ? 0.398 1.966 14.047 1 84.06 111 GLY A N 1
ATOM 830 C CA . GLY A 1 111 ? 0.282 3.33 13.555 1 84.06 111 GLY A CA 1
ATOM 831 C C . GLY A 1 111 ? -0.969 4.035 14.039 1 84.06 111 GLY A C 1
ATOM 832 O O . GLY A 1 111 ? -1.97 3.389 14.352 1 84.06 111 GLY A O 1
ATOM 833 N N . ASN A 1 112 ? -0.858 5.367 14.164 1 89.69 112 ASN A N 1
ATOM 834 C CA . ASN A 1 112 ? -1.953 6.215 14.625 1 89.69 112 ASN A CA 1
ATOM 835 C C . ASN A 1 112 ? -2.275 7.309 13.609 1 89.69 112 ASN A C 1
ATOM 837 O O . ASN A 1 112 ? -2.762 8.383 13.984 1 89.69 112 ASN A O 1
ATOM 841 N N . ALA A 1 113 ? -1.978 7.023 12.406 1 94.88 113 ALA A N 1
ATOM 842 C CA . ALA A 1 113 ? -2.1 8.047 11.367 1 94.88 113 ALA A CA 1
ATOM 843 C C . ALA A 1 113 ? -3.559 8.43 11.141 1 94.88 113 ALA A C 1
ATOM 845 O O . ALA A 1 113 ? -3.881 9.602 10.945 1 94.88 113 ALA A O 1
ATOM 846 N N . SER A 1 114 ? -4.438 7.422 11.141 1 95 114 SER A N 1
ATOM 847 C CA . SER A 1 114 ? -5.855 7.727 10.969 1 95 114 SER A CA 1
ATOM 848 C C . SER A 1 114 ? -6.352 8.672 12.055 1 95 114 SER A C 1
ATOM 850 O O . SER A 1 114 ? -7.109 9.609 11.773 1 95 114 SER A O 1
ATOM 852 N N . HIS A 1 115 ? -5.988 8.414 13.258 1 94.56 115 HIS A N 1
ATOM 853 C CA . HIS A 1 115 ? -6.352 9.289 14.375 1 94.56 115 HIS A CA 1
ATOM 854 C C . HIS A 1 115 ? -5.785 10.688 14.188 1 94.56 115 HIS A C 1
ATOM 856 O O . HIS A 1 115 ? -6.5 11.68 14.352 1 94.56 115 HIS A O 1
ATOM 862 N N . LEU A 1 116 ? -4.539 10.805 13.828 1 95.88 116 LEU A N 1
ATOM 863 C CA . LEU A 1 116 ? -3.889 12.086 13.578 1 95.88 116 LEU A CA 1
ATOM 864 C C . LEU A 1 116 ? -4.629 12.867 12.5 1 95.88 116 LEU A C 1
ATOM 866 O O . LEU A 1 116 ? -4.961 14.039 12.688 1 95.88 116 LEU A O 1
ATOM 870 N N . PHE A 1 117 ? -4.863 12.242 11.352 1 97.19 117 PHE A N 1
ATOM 871 C CA . PHE A 1 117 ? -5.488 12.922 10.227 1 97.19 117 PHE A CA 1
ATOM 872 C C . PHE A 1 117 ? -6.902 13.367 10.578 1 97.19 117 PHE A C 1
ATOM 874 O O . PHE A 1 117 ? -7.332 14.461 10.188 1 97.19 117 PHE A O 1
ATOM 881 N N . THR A 1 118 ? -7.617 12.531 11.312 1 96.12 118 THR A N 1
ATOM 882 C CA . THR A 1 118 ? -8.961 12.891 11.742 1 96.12 118 THR A CA 1
ATOM 883 C C . THR A 1 118 ? -8.93 14.109 12.664 1 96.12 118 THR A C 1
ATOM 885 O O . THR A 1 118 ? -9.727 15.039 12.492 1 96.12 118 THR A O 1
ATOM 888 N N . ARG A 1 119 ? -8.016 14.141 13.578 1 95.88 119 ARG A N 1
ATOM 889 C CA . ARG A 1 119 ? -7.898 15.258 14.508 1 95.88 119 ARG A CA 1
ATOM 890 C C . ARG A 1 119 ? -7.52 16.547 13.781 1 95.88 119 ARG A C 1
ATOM 892 O O . ARG A 1 119 ? -8.031 17.625 14.094 1 95.88 119 ARG A O 1
ATOM 899 N N . LEU A 1 120 ? -6.633 16.469 12.852 1 95.06 120 LEU A N 1
ATOM 900 C CA . LEU A 1 120 ? -6.242 17.656 12.078 1 95.06 120 LEU A CA 1
ATOM 901 C C . LEU A 1 120 ? -7.422 18.188 11.273 1 95.06 120 LEU A C 1
ATOM 903 O O . LEU A 1 120 ? -7.637 19.391 11.203 1 95.06 120 LEU A O 1
ATOM 907 N N . ASP A 1 121 ? -8.172 17.312 10.672 1 95.5 121 ASP A N 1
ATOM 908 C CA . ASP A 1 121 ? -9.367 17.703 9.93 1 95.5 121 ASP A CA 1
ATOM 909 C C . ASP A 1 121 ? -10.352 18.453 10.828 1 95.5 121 ASP A C 1
ATOM 911 O O . ASP A 1 121 ? -10.961 19.438 10.406 1 95.5 121 ASP A O 1
ATOM 915 N N . GLU A 1 122 ? -10.508 17.969 12.047 1 94.44 122 GLU A N 1
ATOM 916 C CA . GLU A 1 122 ? -11.477 18.531 12.984 1 94.44 122 GLU A CA 1
ATOM 917 C C . GLU A 1 122 ? -11 19.875 13.539 1 94.44 122 GLU A C 1
ATOM 919 O O . GLU A 1 122 ? -11.797 20.797 13.742 1 94.44 122 GLU A O 1
ATOM 924 N N . GLU A 1 123 ? -9.727 20 13.688 1 93.62 123 GLU A N 1
ATOM 925 C CA . GLU A 1 123 ? -9.227 21.094 14.508 1 93.62 123 GLU A CA 1
ATOM 926 C C . GLU A 1 123 ? -8.648 22.203 13.641 1 93.62 123 GLU A C 1
ATOM 928 O O . GLU A 1 123 ? -8.523 23.344 14.086 1 93.62 123 GLU A O 1
ATOM 933 N N . ILE A 1 124 ? -8.219 21.812 12.453 1 90.75 124 ILE A N 1
ATOM 934 C CA . ILE A 1 124 ? -7.52 22.797 11.625 1 90.75 124 ILE A CA 1
ATOM 935 C C . ILE A 1 124 ? -8.383 23.156 10.422 1 90.75 124 ILE A C 1
ATOM 937 O O . ILE A 1 124 ? -8.539 22.359 9.492 1 90.75 124 ILE A O 1
ATOM 941 N N . PRO A 1 125 ? -8.961 24.266 10.398 1 84.19 125 PRO A N 1
ATOM 942 C CA . PRO A 1 125 ? -9.773 24.672 9.258 1 84.19 125 PRO A CA 1
ATOM 943 C C . PRO A 1 125 ? -8.953 24.859 7.984 1 84.19 125 PRO A C 1
ATOM 945 O O . PRO A 1 125 ? -7.738 25.078 8.055 1 84.19 125 PRO A O 1
ATOM 948 N N . PRO A 1 126 ? -9.719 24.641 6.824 1 79.62 126 PRO A N 1
ATOM 949 C CA . PRO A 1 126 ? -9.008 24.953 5.586 1 79.62 126 PRO A CA 1
ATOM 950 C C . PRO A 1 126 ? -8.531 26.406 5.539 1 79.62 126 PRO A C 1
ATOM 952 O O . PRO A 1 126 ? -9.203 27.297 6.062 1 79.62 126 PRO A O 1
ATOM 955 N N . GLY A 1 127 ? -7.383 26.656 4.902 1 74 127 GLY A N 1
ATOM 956 C CA . GLY A 1 127 ? -6.844 28 4.836 1 74 127 GLY A CA 1
ATOM 957 C C . GLY A 1 127 ? -5.543 28.156 5.602 1 74 127 GLY A C 1
ATOM 958 O O . GLY A 1 127 ? -4.68 27.281 5.559 1 74 127 GLY A O 1
ATOM 959 N N . ALA A 1 128 ? -5.332 29.328 6.289 1 73.44 128 ALA A N 1
ATOM 960 C CA . ALA A 1 128 ? -4.117 29.578 7.059 1 73.44 128 ALA A CA 1
ATOM 961 C C . ALA A 1 128 ? -4.176 28.891 8.422 1 73.44 128 ALA A C 1
ATOM 963 O O . ALA A 1 128 ? -4.906 29.344 9.312 1 73.44 128 ALA A O 1
ATOM 964 N N . PRO A 1 129 ? -3.387 27.828 8.438 1 73.31 129 PRO A N 1
ATOM 965 C CA . PRO A 1 129 ? -3.486 27.062 9.68 1 73.31 129 PRO A CA 1
ATOM 966 C C . PRO A 1 129 ? -2.893 27.797 10.883 1 73.31 129 PRO A C 1
ATOM 968 O O . PRO A 1 129 ? -1.898 28.516 10.742 1 73.31 129 PRO A O 1
ATOM 971 N N . ASP A 1 130 ? -3.652 27.75 11.992 1 82.81 130 ASP A N 1
ATOM 972 C CA . ASP A 1 130 ? -3.094 28.109 13.289 1 82.81 130 ASP A CA 1
ATOM 973 C C . ASP A 1 130 ? -1.968 27.172 13.695 1 82.81 130 ASP A C 1
ATOM 975 O O . ASP A 1 130 ? -2.223 26.031 14.117 1 82.81 130 ASP A O 1
ATOM 979 N N . MET A 1 131 ? -0.749 27.672 13.586 1 84.75 131 MET A N 1
ATOM 980 C CA . MET A 1 131 ? 0.425 26.828 13.797 1 84.75 131 MET A CA 1
ATOM 981 C C . MET A 1 131 ? 0.447 26.266 15.211 1 84.75 131 MET A C 1
ATOM 983 O O . MET A 1 131 ? 0.9 25.141 15.43 1 84.75 131 MET A O 1
ATOM 987 N N . GLU A 1 132 ? 0.038 27.047 16.141 1 88.38 132 GLU A N 1
ATOM 988 C CA . GLU A 1 132 ? -0 26.594 17.516 1 88.38 132 GLU A CA 1
ATOM 989 C C . GLU A 1 132 ? -0.946 25.406 17.688 1 88.38 132 GLU A C 1
ATOM 991 O O . GLU A 1 132 ? -0.619 24.438 18.375 1 88.38 132 GLU A O 1
ATOM 996 N N . LYS A 1 133 ? -2.102 25.547 17.094 1 90.31 133 LYS A N 1
ATOM 997 C CA . LYS A 1 133 ? -3.066 24.453 17.156 1 90.31 133 LYS A CA 1
ATOM 998 C C . LYS A 1 133 ? -2.541 23.219 16.438 1 90.31 133 LYS A C 1
ATOM 1000 O O . LYS A 1 133 ? -2.742 22.094 16.906 1 90.31 133 LYS A O 1
ATOM 1005 N N . LEU A 1 134 ? -1.898 23.391 15.328 1 89.75 134 LEU A N 1
ATOM 1006 C CA . LEU A 1 134 ? -1.312 22.312 14.555 1 89.75 134 LEU A CA 1
ATOM 1007 C C . LEU A 1 134 ? -0.276 21.547 15.383 1 89.75 134 LEU A C 1
ATOM 1009 O O . LEU A 1 134 ? -0.294 20.312 15.43 1 89.75 134 LEU A O 1
ATOM 1013 N N . LEU A 1 135 ? 0.59 22.234 16.062 1 91.19 135 LEU A N 1
ATOM 1014 C CA . LEU A 1 135 ? 1.638 21.625 16.875 1 91.19 135 LEU A CA 1
ATOM 1015 C C . LEU A 1 135 ? 1.037 20.859 18.047 1 91.19 135 LEU A C 1
ATOM 1017 O O . LEU A 1 135 ? 1.537 19.797 18.422 1 91.19 135 LEU A O 1
ATOM 1021 N N . ALA A 1 136 ? -0.013 21.438 18.641 1 93.31 136 ALA A N 1
ATOM 1022 C CA . ALA A 1 136 ? -0.679 20.781 19.766 1 93.31 136 ALA A CA 1
ATOM 1023 C C . ALA A 1 136 ? -1.281 19.453 19.344 1 93.31 136 ALA A C 1
ATOM 1025 O O . ALA A 1 136 ? -1.149 18.453 20.062 1 93.31 136 ALA A O 1
ATOM 1026 N N . VAL A 1 137 ? -1.965 19.469 18.219 1 94.12 137 VAL A N 1
ATOM 1027 C CA . VAL A 1 137 ? -2.572 18.234 17.719 1 94.12 137 VAL A CA 1
ATOM 1028 C C . VAL A 1 137 ? -1.484 17.219 17.391 1 94.12 137 VAL A C 1
ATOM 1030 O O . VAL A 1 137 ? -1.617 16.031 17.719 1 94.12 137 VAL A O 1
ATOM 1033 N N . ALA A 1 138 ? -0.406 17.641 16.719 1 93.62 138 ALA A N 1
ATOM 1034 C CA . ALA A 1 138 ? 0.717 16.766 16.375 1 93.62 138 ALA A CA 1
ATOM 1035 C C . ALA A 1 138 ? 1.302 16.109 17.609 1 93.62 138 ALA A C 1
ATOM 1037 O O . ALA A 1 138 ? 1.515 14.891 17.641 1 93.62 138 ALA A O 1
ATOM 1038 N N . GLN A 1 139 ? 1.507 16.875 18.625 1 93.06 139 GLN A N 1
ATOM 1039 C CA . GLN A 1 139 ? 2.078 16.375 19.875 1 93.06 139 GLN A CA 1
ATOM 1040 C C . GLN A 1 139 ? 1.146 15.359 20.547 1 93.06 139 GLN A C 1
ATOM 1042 O O . GLN A 1 139 ? 1.592 14.312 21.016 1 93.06 139 GLN A O 1
ATOM 1047 N N . GLU A 1 140 ? -0.097 15.758 20.609 1 93.88 140 GLU A N 1
ATOM 1048 C CA . GLU A 1 140 ? -1.092 14.867 21.203 1 93.88 140 GLU A CA 1
ATOM 1049 C C . GLU A 1 140 ? -1.096 13.5 20.516 1 93.88 140 GLU A C 1
ATOM 1051 O O . GLU A 1 140 ? -1.341 12.477 21.156 1 93.88 140 GLU A O 1
ATOM 1056 N N . CYS A 1 141 ? -0.724 13.484 19.266 1 94.31 141 CYS A N 1
ATOM 1057 C CA . CYS A 1 141 ? -0.826 12.266 18.469 1 94.31 141 CYS A CA 1
ATOM 1058 C C . CYS A 1 141 ? 0.532 11.586 18.328 1 94.31 141 CYS A C 1
ATOM 1060 O O . CYS A 1 141 ? 0.697 10.68 17.516 1 94.31 141 CYS A O 1
ATOM 1062 N N . GLY A 1 142 ? 1.486 11.961 19.016 1 93.62 142 GLY A N 1
ATOM 1063 C CA . GLY A 1 142 ? 2.777 11.289 19.047 1 93.62 142 GLY A CA 1
ATOM 1064 C C . GLY A 1 142 ? 3.684 11.703 17.906 1 93.62 142 GLY A C 1
ATOM 1065 O O . GLY A 1 142 ? 4.562 10.938 17.5 1 93.62 142 GLY A O 1
ATOM 1066 N N . ILE A 1 143 ? 3.393 12.805 17.344 1 95.75 143 ILE A N 1
ATOM 1067 C CA . ILE A 1 143 ? 4.219 13.336 16.266 1 95.75 143 ILE 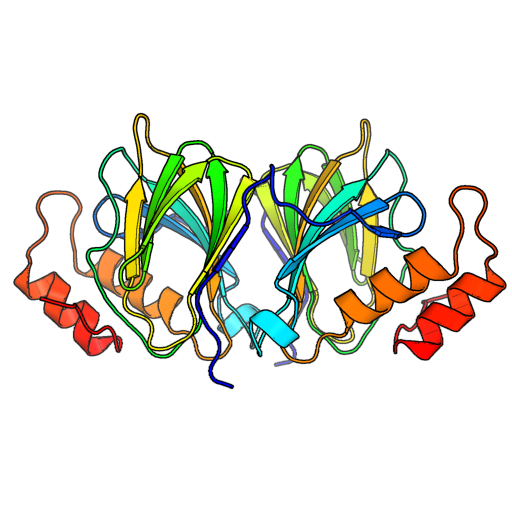A CA 1
ATOM 1068 C C . ILE A 1 143 ? 5.246 14.312 16.844 1 95.75 143 ILE A C 1
ATOM 1070 O O . ILE A 1 143 ? 4.902 15.18 17.641 1 95.75 143 ILE A O 1
ATOM 1074 N N . THR A 1 144 ? 6.473 14.195 16.453 1 94.44 144 THR A N 1
ATOM 1075 C CA . THR A 1 144 ? 7.523 15.141 16.781 1 94.44 144 THR A CA 1
ATOM 1076 C C . THR A 1 144 ? 7.91 15.977 15.57 1 94.44 144 THR A C 1
ATOM 1078 O O . THR A 1 144 ? 8.438 15.453 14.594 1 94.44 144 THR A O 1
ATOM 1081 N N . ILE A 1 145 ? 7.629 17.203 15.633 1 92.69 145 ILE A N 1
ATOM 1082 C CA . ILE A 1 145 ? 8.008 18.125 14.562 1 92.69 145 ILE A CA 1
ATOM 1083 C C . ILE A 1 145 ? 9.445 18.578 14.758 1 92.69 145 ILE A C 1
ATOM 1085 O O . ILE A 1 145 ? 9.828 18.984 15.859 1 92.69 145 ILE A O 1
ATOM 1089 N N . SER A 1 146 ? 10.242 18.328 13.648 1 85.31 146 SER A N 1
ATOM 1090 C CA . SER A 1 146 ? 11.656 18.703 13.766 1 85.31 146 SER A CA 1
ATOM 1091 C C . SER A 1 146 ? 11.867 20.172 13.477 1 85.31 146 SER A C 1
ATOM 1093 O O . SER A 1 146 ? 11.297 20.719 12.531 1 85.31 146 SER A O 1
ATOM 1095 N N . GLY A 1 147 ? 11.953 21 14.328 1 65.31 147 GLY A N 1
ATOM 1096 C CA . GLY A 1 147 ? 12.211 22.422 14.289 1 65.31 147 GLY A CA 1
ATOM 1097 C C . GLY A 1 147 ? 13.367 22.797 13.375 1 65.31 147 GLY A C 1
ATOM 1098 O O . GLY A 1 147 ? 14.195 21.953 13.031 1 65.31 147 GLY A O 1
ATOM 1099 N N . MET B 1 1 ? 20.391 -5.223 12.492 1 57.69 1 MET B N 1
ATOM 1100 C CA . MET B 1 1 ? 20.641 -3.865 12.016 1 57.69 1 MET B CA 1
ATOM 1101 C C . MET B 1 1 ? 19.344 -3.059 11.969 1 57.69 1 MET B C 1
ATOM 1103 O O . MET B 1 1 ? 18.266 -3.613 11.75 1 57.69 1 MET B O 1
ATOM 1107 N N . LYS B 1 2 ? 19.375 -1.776 12.367 1 73.75 2 LYS B N 1
ATOM 1108 C CA . LYS B 1 2 ? 18.203 -0.917 12.367 1 73.75 2 LYS B CA 1
ATOM 1109 C C . LYS B 1 2 ? 17.719 -0.655 10.938 1 73.75 2 LYS B C 1
ATOM 1111 O O . LYS B 1 2 ? 18.516 -0.4 10.039 1 73.75 2 LYS B O 1
ATOM 1116 N N . PRO B 1 3 ? 16.438 -0.788 10.672 1 84.75 3 PRO B N 1
ATOM 1117 C CA . PRO B 1 3 ? 15.953 -0.505 9.312 1 84.75 3 PRO B CA 1
ATOM 1118 C C . PRO B 1 3 ? 16.281 0.915 8.859 1 84.75 3 PRO B C 1
ATOM 1120 O O . PRO B 1 3 ? 16.25 1.85 9.664 1 84.75 3 PRO B O 1
ATOM 1123 N N . GLU B 1 4 ? 16.75 1.032 7.652 1 91.25 4 GLU B N 1
ATOM 1124 C CA . GLU B 1 4 ? 17.062 2.324 7.043 1 91.25 4 GLU B CA 1
ATOM 1125 C C . GLU B 1 4 ? 16 2.717 6.016 1 91.25 4 GLU B C 1
ATOM 1127 O O . GLU B 1 4 ? 15.445 1.856 5.332 1 91.25 4 GLU B O 1
ATOM 1132 N N . PRO B 1 5 ? 15.734 4.047 5.992 1 95.44 5 PRO B N 1
ATOM 1133 C CA . PRO B 1 5 ? 14.828 4.473 4.922 1 95.44 5 PRO B CA 1
ATOM 1134 C C . PRO B 1 5 ? 15.398 4.223 3.527 1 95.44 5 PRO B C 1
ATOM 1136 O O . PRO B 1 5 ? 16.625 4.191 3.354 1 95.44 5 PRO B O 1
ATOM 1139 N N . PHE B 1 6 ? 14.555 4.023 2.553 1 95.12 6 PHE B N 1
ATOM 1140 C CA . PHE B 1 6 ? 15.016 3.828 1.183 1 95.12 6 PHE B CA 1
ATOM 1141 C C . PHE B 1 6 ? 13.93 4.207 0.186 1 95.12 6 PHE B C 1
ATOM 1143 O O . PHE B 1 6 ? 12.766 4.371 0.561 1 95.12 6 PHE B O 1
ATOM 1150 N N . ALA B 1 7 ? 14.336 4.395 -1.027 1 96.69 7 ALA B N 1
ATOM 1151 C CA . ALA B 1 7 ? 13.453 4.645 -2.164 1 96.69 7 ALA B CA 1
ATOM 1152 C C . ALA B 1 7 ? 13.82 3.756 -3.35 1 96.69 7 ALA B C 1
ATOM 1154 O O . ALA B 1 7 ? 14.992 3.436 -3.551 1 96.69 7 ALA B O 1
ATOM 1155 N N . VAL B 1 8 ? 12.844 3.379 -4.055 1 97.06 8 VAL B N 1
ATOM 1156 C CA . VAL B 1 8 ? 13.07 2.658 -5.301 1 97.06 8 VAL B CA 1
ATOM 1157 C C . VAL B 1 8 ? 12.25 3.295 -6.422 1 97.06 8 VAL B C 1
ATOM 1159 O O . VAL B 1 8 ? 11.023 3.295 -6.379 1 97.06 8 VAL B O 1
ATOM 1162 N N . THR B 1 9 ? 12.922 3.844 -7.422 1 97 9 THR B N 1
ATOM 1163 C CA . THR B 1 9 ? 12.281 4.426 -8.594 1 97 9 THR B CA 1
ATOM 1164 C C . THR B 1 9 ? 12.023 3.359 -9.656 1 97 9 THR B C 1
ATOM 1166 O O . THR B 1 9 ? 12.633 2.287 -9.625 1 97 9 THR B O 1
ATOM 1169 N N . PRO B 1 10 ? 11.102 3.652 -10.633 1 96.25 10 PRO B N 1
ATOM 1170 C CA . PRO B 1 10 ? 10.805 2.652 -11.664 1 96.25 10 PRO B CA 1
ATOM 1171 C C . PRO B 1 10 ? 12.055 2.182 -12.406 1 96.25 10 PRO B C 1
ATOM 1173 O O . PRO B 1 10 ? 12.172 1 -12.742 1 96.25 10 PRO B O 1
ATOM 1176 N N . GLU B 1 11 ? 13.023 3.045 -12.602 1 96 11 GLU B N 1
ATOM 1177 C CA . GLU B 1 11 ? 14.234 2.701 -13.336 1 96 11 GLU B CA 1
ATOM 1178 C C . GLU B 1 11 ? 15.141 1.799 -12.5 1 96 11 GLU B C 1
ATOM 1180 O O . GLU B 1 11 ? 16.047 1.154 -13.031 1 96 11 GLU B O 1
ATOM 1185 N N . ALA B 1 12 ? 14.898 1.75 -11.188 1 96.12 12 ALA B N 1
ATOM 1186 C CA . ALA B 1 12 ? 15.758 0.996 -10.281 1 96.12 12 ALA B CA 1
ATOM 1187 C C . ALA B 1 12 ? 15.047 -0.238 -9.742 1 96.12 12 ALA B C 1
ATOM 1189 O O . ALA B 1 12 ? 15.539 -0.898 -8.828 1 96.12 12 ALA B O 1
ATOM 1190 N N . TYR B 1 13 ? 13.828 -0.503 -10.312 1 96.62 13 TYR B N 1
ATOM 1191 C CA . TYR B 1 13 ? 13.117 -1.704 -9.898 1 96.62 13 TYR B CA 1
ATOM 1192 C C . TYR B 1 13 ? 13.977 -2.947 -10.094 1 96.62 13 TYR B C 1
ATOM 1194 O O . TYR B 1 13 ? 14.68 -3.066 -11.102 1 96.62 13 TYR B O 1
ATOM 1202 N N . GLY B 1 14 ? 13.945 -3.861 -9.094 1 94.75 14 GLY B N 1
ATOM 1203 C CA . GLY B 1 14 ? 14.5 -5.18 -9.375 1 94.75 14 GLY B CA 1
ATOM 1204 C C . GLY B 1 14 ? 13.758 -5.918 -10.477 1 94.75 14 GLY B C 1
ATOM 1205 O O . GLY B 1 14 ? 12.672 -5.496 -10.891 1 94.75 14 GLY B O 1
ATOM 1206 N N . ARG B 1 15 ? 14.367 -6.941 -10.938 1 95.5 15 ARG B N 1
ATOM 1207 C CA . ARG B 1 15 ? 13.703 -7.777 -11.938 1 95.5 15 ARG B CA 1
ATOM 1208 C C . ARG B 1 15 ? 12.344 -8.258 -11.438 1 95.5 15 ARG B C 1
ATOM 1210 O O . ARG B 1 15 ? 12.234 -8.75 -10.312 1 95.5 15 ARG B O 1
ATOM 1217 N N . ALA B 1 16 ? 11.375 -8.094 -12.297 1 97.56 16 ALA B N 1
ATOM 1218 C CA . ALA B 1 16 ? 10.062 -8.641 -11.961 1 97.56 16 ALA B CA 1
ATOM 1219 C C . ALA B 1 16 ? 10.094 -10.164 -11.938 1 97.56 16 ALA B C 1
ATOM 1221 O O . ALA B 1 16 ? 10.688 -10.789 -12.812 1 97.56 16 ALA B O 1
ATOM 1222 N N . LEU B 1 17 ? 9.469 -10.742 -10.945 1 97.19 17 LEU B N 1
ATOM 1223 C CA . LEU B 1 17 ? 9.32 -12.188 -10.844 1 97.19 17 LEU B CA 1
ATOM 1224 C C . LEU B 1 17 ? 8.188 -12.688 -11.734 1 97.19 17 LEU B C 1
ATOM 1226 O O . LEU B 1 17 ? 7.141 -12.039 -11.828 1 97.19 17 LEU B O 1
ATOM 1230 N N . ASN B 1 18 ? 8.422 -13.742 -12.391 1 95.62 18 ASN B N 1
ATOM 1231 C CA . ASN B 1 18 ? 7.355 -14.406 -13.133 1 95.62 18 ASN B CA 1
ATOM 1232 C C . ASN B 1 18 ? 6.57 -15.375 -12.258 1 95.62 18 ASN B C 1
ATOM 1234 O O . ASN B 1 18 ? 7.105 -16.391 -11.812 1 95.62 18 ASN B O 1
ATOM 1238 N N . VAL B 1 19 ? 5.297 -15.078 -11.992 1 94.56 19 VAL B N 1
ATOM 1239 C CA . VAL B 1 19 ? 4.43 -15.883 -11.141 1 94.56 19 VAL B CA 1
ATOM 1240 C C . VAL B 1 19 ? 3.195 -16.328 -11.922 1 94.56 19 VAL B C 1
ATOM 1242 O O . VAL B 1 19 ? 2.127 -15.719 -11.797 1 94.56 19 VAL B O 1
ATOM 1245 N N . VAL B 1 20 ? 3.328 -17.328 -12.719 1 87.56 20 VAL B N 1
ATOM 1246 C CA . VAL B 1 20 ? 2.268 -17.969 -13.5 1 87.56 20 VAL B CA 1
ATOM 1247 C C . VAL B 1 20 ? 1.487 -16.906 -14.273 1 87.56 20 VAL B C 1
ATOM 1249 O O . VAL B 1 20 ? 0.267 -16.797 -14.133 1 87.56 20 VAL B O 1
ATOM 1252 N N . GLY B 1 21 ? 2.059 -16.125 -15.109 1 86.56 21 GLY B N 1
ATOM 1253 C CA . GLY B 1 21 ? 1.407 -15.148 -15.969 1 86.56 21 GLY B CA 1
ATOM 1254 C C . GLY B 1 21 ? 1.36 -13.758 -15.367 1 86.56 21 GLY B C 1
ATOM 1255 O O . GLY B 1 21 ? 0.89 -12.812 -16 1 86.56 21 GLY B O 1
ATOM 1256 N N . GLU B 1 22 ? 1.771 -13.641 -14.211 1 94.56 22 GLU B N 1
ATOM 1257 C CA . GLU B 1 22 ? 1.87 -12.328 -13.57 1 94.56 22 GLU B CA 1
ATOM 1258 C C . GLU B 1 22 ? 3.326 -11.898 -13.414 1 94.56 22 GLU B C 1
ATOM 1260 O O . GLU B 1 22 ? 4.211 -12.734 -13.234 1 94.56 22 GLU B O 1
ATOM 1265 N N . ARG B 1 23 ? 3.549 -10.648 -13.602 1 97.25 23 ARG B N 1
ATOM 1266 C CA . ARG B 1 23 ? 4.824 -10.008 -13.289 1 97.25 23 ARG B CA 1
ATOM 1267 C C . ARG B 1 23 ? 4.754 -9.273 -11.953 1 97.25 23 ARG B C 1
ATOM 1269 O O . ARG B 1 23 ? 3.979 -8.328 -11.805 1 97.25 23 ARG B O 1
ATOM 1276 N N . ILE B 1 24 ? 5.598 -9.75 -11 1 98.25 24 ILE B N 1
ATOM 1277 C CA . ILE B 1 24 ? 5.527 -9.188 -9.648 1 98.25 24 ILE B CA 1
ATOM 1278 C C . ILE B 1 24 ? 6.867 -8.555 -9.281 1 98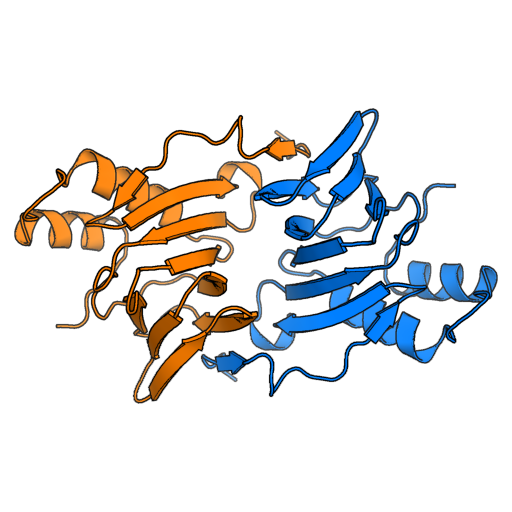.25 24 ILE B C 1
ATOM 1280 O O . ILE B 1 24 ? 7.883 -9.25 -9.195 1 98.25 24 ILE B O 1
ATOM 1284 N N . THR B 1 25 ? 6.906 -7.266 -9.109 1 98.44 25 THR B N 1
ATOM 1285 C CA . THR B 1 25 ? 8.062 -6.535 -8.602 1 98.44 25 THR B CA 1
ATOM 1286 C C . THR B 1 25 ? 7.973 -6.371 -7.086 1 98.44 25 THR B C 1
ATOM 1288 O O . THR B 1 25 ? 6.977 -5.855 -6.57 1 98.44 25 THR B O 1
ATOM 1291 N N . VAL B 1 26 ? 9 -6.875 -6.367 1 97.31 26 VAL B N 1
ATOM 1292 C CA . VAL B 1 26 ? 9.07 -6.664 -4.926 1 97.31 26 VAL B CA 1
ATOM 1293 C C . VAL B 1 26 ? 9.555 -5.242 -4.637 1 97.31 26 VAL B C 1
ATOM 1295 O O . VAL B 1 26 ? 10.727 -4.926 -4.828 1 97.31 26 VAL B O 1
ATOM 1298 N N . LEU B 1 27 ? 8.695 -4.367 -4.191 1 97.38 27 LEU B N 1
ATOM 1299 C CA . LEU B 1 27 ? 9.062 -2.994 -3.861 1 97.38 27 LEU B CA 1
ATOM 1300 C C . LEU B 1 27 ? 9.672 -2.914 -2.467 1 97.38 27 LEU B C 1
ATOM 1302 O O . LEU B 1 27 ? 10.648 -2.197 -2.254 1 97.38 27 LEU B O 1
ATOM 1306 N N . ALA B 1 28 ? 9.102 -3.65 -1.532 1 94.06 28 ALA B N 1
ATOM 1307 C CA . ALA B 1 28 ? 9.625 -3.801 -0.179 1 94.06 28 ALA B CA 1
ATOM 1308 C C . ALA B 1 28 ? 9.383 -5.211 0.352 1 94.06 28 ALA B C 1
ATOM 1310 O O . ALA B 1 28 ? 8.242 -5.676 0.395 1 94.06 28 ALA B O 1
ATOM 1311 N N . SER B 1 29 ? 10.438 -5.812 0.721 1 90.31 29 SER B N 1
ATOM 1312 C CA . SER B 1 29 ? 10.344 -7.113 1.377 1 90.31 29 SER B CA 1
ATOM 1313 C C . SER B 1 29 ? 10.219 -6.961 2.889 1 90.31 29 SER B C 1
ATOM 1315 O O . SER B 1 29 ? 10.477 -5.883 3.434 1 90.31 29 SER B O 1
ATOM 1317 N N . LYS B 1 30 ? 9.82 -8.07 3.51 1 85.19 30 LYS B N 1
ATOM 1318 C CA . LYS B 1 30 ? 9.711 -8.055 4.965 1 85.19 30 LYS B CA 1
ATOM 1319 C C . LYS B 1 30 ? 11.062 -7.766 5.617 1 85.19 30 LYS B C 1
ATOM 1321 O O . LYS B 1 30 ? 11.125 -7.121 6.664 1 85.19 30 LYS B O 1
ATOM 1326 N N . THR B 1 31 ? 12.102 -8.234 4.977 1 82.06 31 THR B N 1
ATOM 1327 C CA . THR B 1 31 ? 13.438 -7.98 5.5 1 82.06 31 THR B CA 1
ATOM 1328 C C . THR B 1 31 ? 13.75 -6.488 5.469 1 82.06 31 THR B C 1
ATOM 1330 O O . THR B 1 31 ? 14.414 -5.973 6.371 1 82.06 31 THR B O 1
ATOM 1333 N N . ALA B 1 32 ? 13.273 -5.801 4.508 1 80.38 32 ALA B N 1
ATOM 1334 C CA . ALA B 1 32 ? 13.555 -4.375 4.355 1 80.38 32 ALA B CA 1
ATOM 1335 C C . ALA B 1 32 ? 12.719 -3.545 5.332 1 80.38 32 ALA B C 1
ATOM 1337 O O . ALA B 1 32 ? 13.219 -2.574 5.91 1 80.38 32 ALA B O 1
ATOM 1338 N N . THR B 1 33 ? 11.422 -3.834 5.504 1 81.75 33 THR B N 1
ATOM 1339 C CA . THR B 1 33 ? 10.531 -3.018 6.32 1 81.75 33 THR B CA 1
ATOM 1340 C C . THR B 1 33 ? 10.5 -3.525 7.762 1 81.75 33 THR B C 1
ATOM 1342 O O . THR B 1 33 ? 10.125 -2.787 8.68 1 81.75 33 THR B O 1
ATOM 1345 N N . GLN B 1 34 ? 10.742 -4.812 7.883 1 74.12 34 GLN B N 1
ATOM 1346 C CA . GLN B 1 34 ? 10.57 -5.566 9.125 1 74.12 34 GLN B CA 1
ATOM 1347 C C . GLN B 1 34 ? 9.125 -5.488 9.617 1 74.12 34 GLN B C 1
ATOM 1349 O O . GLN B 1 34 ? 8.883 -5.453 10.828 1 74.12 34 GLN B O 1
ATOM 1354 N N . GLY B 1 35 ? 8.094 -5.344 8.852 1 78 35 GLY B N 1
ATOM 1355 C CA . GLY B 1 35 ? 6.703 -5.223 9.258 1 78 35 GLY B CA 1
ATOM 1356 C C . GLY B 1 35 ? 5.73 -5.648 8.172 1 78 35 GLY B C 1
ATOM 1357 O O . GLY B 1 35 ? 4.73 -6.312 8.453 1 78 35 GLY B O 1
ATOM 1358 N N . TYR B 1 36 ? 5.812 -5.207 7.016 1 90.12 36 TYR B N 1
ATOM 1359 C CA . TYR B 1 36 ? 4.941 -5.566 5.902 1 90.12 36 TYR B CA 1
ATOM 1360 C C . TYR B 1 36 ? 5.734 -5.676 4.605 1 90.12 36 TYR B C 1
ATOM 1362 O O . TYR B 1 36 ? 6.922 -5.352 4.566 1 90.12 36 TYR B O 1
ATOM 1370 N N . GLU B 1 37 ? 5.156 -6.301 3.6 1 94.94 37 GLU B N 1
ATOM 1371 C CA . GLU B 1 37 ? 5.73 -6.34 2.258 1 94.94 37 GLU B CA 1
ATOM 1372 C C . GLU B 1 37 ? 4.844 -5.602 1.258 1 94.94 37 GLU B C 1
ATOM 1374 O O . GLU B 1 37 ? 3.623 -5.547 1.423 1 94.94 37 GLU B O 1
ATOM 1379 N N . VAL B 1 38 ? 5.48 -4.98 0.276 1 97.12 38 VAL B N 1
ATOM 1380 C CA . VAL B 1 38 ? 4.758 -4.25 -0.765 1 97.12 38 VAL B CA 1
ATOM 1381 C C . VAL B 1 38 ? 5.215 -4.73 -2.141 1 97.12 38 VAL B C 1
ATOM 1383 O O . VAL B 1 38 ? 6.41 -4.902 -2.381 1 97.12 38 VAL B O 1
ATOM 1386 N N . PHE B 1 39 ? 4.211 -4.887 -3.064 1 98.31 39 PHE B N 1
ATOM 1387 C CA . PHE B 1 39 ? 4.496 -5.414 -4.395 1 98.31 39 PHE B CA 1
ATOM 1388 C C . PHE B 1 39 ? 3.766 -4.613 -5.461 1 98.31 39 PHE B C 1
ATOM 1390 O O . PHE B 1 39 ? 2.637 -4.164 -5.246 1 98.31 39 PHE B O 1
ATOM 1397 N N . LEU B 1 40 ? 4.391 -4.418 -6.582 1 98.69 40 LEU B N 1
ATOM 1398 C CA . LEU B 1 40 ? 3.721 -4.059 -7.828 1 98.69 40 LEU B CA 1
ATOM 1399 C C . LEU B 1 40 ? 3.402 -5.301 -8.648 1 98.69 40 LEU B C 1
ATOM 1401 O O . LEU B 1 40 ? 4.309 -6.047 -9.039 1 98.69 40 LEU B O 1
ATOM 1405 N N . GLN B 1 41 ? 2.125 -5.551 -8.906 1 98.62 41 GLN B N 1
ATOM 1406 C CA . GLN B 1 41 ? 1.689 -6.719 -9.656 1 98.62 41 GLN B CA 1
ATOM 1407 C C . GLN B 1 41 ? 1.051 -6.316 -10.984 1 98.62 41 GLN B C 1
ATOM 1409 O O . GLN B 1 41 ? 0.163 -5.461 -11.016 1 98.62 41 GLN B O 1
ATOM 1414 N N . GLN B 1 42 ? 1.537 -6.914 -11.977 1 98.38 42 GLN B N 1
ATOM 1415 C CA . GLN B 1 42 ? 0.99 -6.715 -13.32 1 98.38 42 GLN B CA 1
ATOM 1416 C C . GLN B 1 42 ? 0.616 -8.047 -13.961 1 98.38 42 GLN B C 1
ATOM 1418 O O . GLN B 1 42 ? 1.348 -9.031 -13.836 1 98.38 42 GLN B O 1
ATOM 1423 N N . GLY B 1 43 ? -0.507 -8.07 -14.594 1 97.5 43 GLY B N 1
ATOM 1424 C CA . GLY B 1 43 ? -0.947 -9.32 -15.195 1 97.5 43 GLY B CA 1
ATOM 1425 C C . GLY B 1 43 ? -1.673 -9.125 -16.516 1 97.5 43 GLY B C 1
ATOM 1426 O O . GLY B 1 43 ? -2.24 -8.062 -16.766 1 97.5 43 GLY B O 1
ATOM 1427 N N . GLU B 1 44 ? -1.644 -10.203 -17.312 1 95.75 44 GLU B N 1
ATOM 1428 C CA . GLU B 1 44 ? -2.432 -10.258 -18.547 1 95.75 44 GLU B CA 1
ATOM 1429 C C . GLU B 1 44 ? -3.877 -10.648 -18.266 1 95.75 44 GLU B C 1
ATOM 1431 O O . GLU B 1 44 ? -4.191 -11.117 -17.156 1 95.75 44 GLU B O 1
ATOM 1436 N N . GLU B 1 45 ? -4.648 -10.367 -19.281 1 97.12 45 GLU B N 1
ATOM 1437 C CA . GLU B 1 45 ? -6.047 -10.766 -19.172 1 97.12 45 GLU B CA 1
ATOM 1438 C C . GLU B 1 45 ? -6.176 -12.234 -18.781 1 97.12 45 GLU B C 1
ATOM 1440 O O . GLU B 1 45 ? -5.52 -13.102 -19.375 1 97.12 45 GLU B O 1
ATOM 1445 N N . GLY B 1 46 ? -6.988 -12.438 -17.75 1 95.75 46 GLY B N 1
ATOM 1446 C CA . GLY B 1 46 ? -7.309 -13.805 -17.359 1 95.75 46 GLY B CA 1
ATOM 1447 C C . GLY B 1 46 ? -6.344 -14.383 -16.344 1 95.75 46 GLY B C 1
ATOM 1448 O O . GLY B 1 46 ? -6.617 -15.414 -15.734 1 95.75 46 GLY B O 1
ATOM 1449 N N . SER B 1 47 ? -5.223 -13.766 -16.109 1 94.81 47 SER B N 1
ATOM 1450 C CA . SER B 1 47 ? -4.227 -14.297 -15.188 1 94.81 47 SER B CA 1
ATOM 1451 C C . SER B 1 47 ? -4.605 -13.992 -13.742 1 94.81 47 SER B C 1
ATOM 1453 O O . SER B 1 47 ? -5.422 -13.109 -13.484 1 94.81 47 SER B O 1
ATOM 1455 N N . GLY B 1 48 ? -4.039 -14.742 -12.781 1 95.31 48 GLY B N 1
ATOM 1456 C CA . GLY B 1 48 ? -4.258 -14.609 -11.352 1 95.31 48 GLY B CA 1
ATOM 1457 C C . GLY B 1 48 ? -4.301 -15.945 -10.633 1 95.31 48 GLY B C 1
ATOM 1458 O O . GLY B 1 48 ? -4.414 -17 -11.266 1 95.31 48 GLY B O 1
ATOM 1459 N N . PRO B 1 49 ? -4.184 -15.883 -9.367 1 95 49 PRO B N 1
ATOM 1460 C CA . PRO B 1 49 ? -4.199 -17.125 -8.586 1 95 49 PRO B CA 1
ATOM 1461 C C . PRO B 1 49 ? -5.594 -17.734 -8.469 1 95 49 PRO B C 1
ATOM 1463 O O . PRO B 1 49 ? -6.59 -17 -8.461 1 95 49 PRO B O 1
ATOM 1466 N N . PRO B 1 50 ? -5.637 -19.031 -8.414 1 93.06 50 PRO B N 1
ATOM 1467 C CA . PRO B 1 50 ? -6.902 -19.688 -8.078 1 93.06 50 PRO B CA 1
ATOM 1468 C C . PRO B 1 50 ? -7.32 -19.438 -6.625 1 93.06 50 PRO B C 1
ATOM 1470 O O . PRO B 1 50 ? -6.562 -18.844 -5.852 1 93.06 50 PRO B O 1
ATOM 1473 N N . PRO B 1 51 ? -8.539 -19.875 -6.234 1 95.5 51 PRO B N 1
ATOM 1474 C CA . PRO B 1 51 ? -8.922 -19.75 -4.828 1 95.5 51 PRO B CA 1
ATOM 1475 C C . PRO B 1 51 ? -7.914 -20.391 -3.877 1 95.5 51 PRO B C 1
ATOM 1477 O O . PRO B 1 51 ? -7.488 -21.531 -4.094 1 95.5 51 PRO B O 1
ATOM 1480 N N . HIS B 1 52 ? -7.488 -19.641 -2.844 1 96.06 52 HIS B N 1
ATOM 1481 C CA . HIS B 1 52 ? -6.484 -20.078 -1.88 1 96.06 52 HIS B CA 1
ATOM 1482 C C . HIS B 1 52 ? -6.598 -19.297 -0.574 1 96.06 52 HIS B C 1
ATOM 1484 O O . HIS B 1 52 ? -7.367 -18.328 -0.484 1 96.06 52 HIS B O 1
ATOM 1490 N N . SER B 1 53 ? -5.906 -19.734 0.429 1 96.12 53 SER B N 1
ATOM 1491 C CA . SER B 1 53 ? -5.793 -19.016 1.693 1 96.12 53 SER B CA 1
ATOM 1492 C C . SER B 1 53 ? -4.379 -19.109 2.264 1 96.12 53 SER B C 1
ATOM 1494 O O . SER B 1 53 ? -3.605 -19.984 1.861 1 96.12 53 SER B O 1
ATOM 1496 N N . HIS B 1 54 ? -4.035 -18.281 3.07 1 95.62 54 HIS B N 1
ATOM 1497 C CA . HIS B 1 54 ? -2.773 -18.219 3.801 1 95.62 54 HIS B CA 1
ATOM 1498 C C . HIS B 1 54 ? -2.945 -17.484 5.133 1 95.62 54 HIS B C 1
ATOM 1500 O O . HIS B 1 54 ? -4.023 -16.953 5.422 1 95.62 54 HIS B O 1
ATOM 1506 N N . ASP B 1 55 ? -1.882 -17.422 5.965 1 94.12 55 ASP B N 1
ATOM 1507 C CA . ASP B 1 55 ? -2.029 -16.969 7.344 1 94.12 55 ASP B CA 1
ATOM 1508 C C . ASP B 1 55 ? -1.573 -15.516 7.496 1 94.12 55 ASP B C 1
ATOM 1510 O O . ASP B 1 55 ? -1.281 -15.07 8.609 1 94.12 55 ASP B O 1
ATOM 1514 N N . TRP B 1 56 ? -1.456 -14.812 6.465 1 92.81 56 TRP B N 1
ATOM 1515 C CA . TRP B 1 56 ? -1.149 -13.391 6.555 1 92.81 56 TRP B CA 1
ATOM 1516 C C . TRP B 1 56 ? -2.221 -12.555 5.859 1 92.81 56 TRP B C 1
ATOM 1518 O O . TRP B 1 56 ? -2.959 -13.062 5.012 1 92.81 56 TRP B O 1
ATOM 1528 N N . ASP B 1 57 ? -2.357 -11.297 6.285 1 93.44 57 ASP B N 1
ATOM 1529 C CA . ASP B 1 57 ? -3.268 -10.359 5.633 1 93.44 57 ASP B CA 1
ATOM 1530 C C . ASP B 1 57 ? -2.736 -9.938 4.262 1 93.44 57 ASP B C 1
ATOM 1532 O O . ASP B 1 57 ? -1.522 -9.852 4.062 1 93.44 57 ASP B O 1
ATOM 1536 N N . GLU B 1 58 ? -3.637 -9.648 3.43 1 96 58 GLU B N 1
ATOM 1537 C CA . GLU B 1 58 ? -3.293 -9.156 2.1 1 96 58 GLU B CA 1
ATOM 1538 C C . GLU B 1 58 ? -4.27 -8.078 1.644 1 96 58 GLU B C 1
ATOM 1540 O O . GLU B 1 58 ? -5.48 -8.203 1.844 1 96 58 GLU B O 1
ATOM 1545 N N . SER B 1 59 ? -3.777 -6.98 1.13 1 96.88 59 SER B N 1
ATOM 1546 C CA . SER B 1 59 ? -4.598 -5.926 0.538 1 96.88 59 SER B CA 1
ATOM 1547 C C . SER B 1 59 ? -4.172 -5.637 -0.898 1 96.88 59 SER B C 1
ATOM 1549 O O . SER B 1 59 ? -3.01 -5.832 -1.259 1 96.88 59 SER B O 1
ATOM 1551 N N . PHE B 1 60 ? -5.129 -5.156 -1.708 1 98.44 60 PHE B N 1
ATOM 1552 C CA . PHE B 1 60 ? -4.91 -4.797 -3.104 1 98.44 60 PHE B CA 1
ATOM 1553 C C . PHE B 1 60 ? -5.457 -3.404 -3.395 1 98.44 60 PHE B C 1
ATOM 1555 O O . PHE B 1 60 ? -6.551 -3.055 -2.949 1 98.44 60 PHE B O 1
ATOM 1562 N N . PHE B 1 61 ? -4.723 -2.582 -4.043 1 98.69 61 PHE B N 1
ATOM 1563 C CA . PHE B 1 61 ? -5.176 -1.325 -4.629 1 98.69 61 PHE B CA 1
ATOM 1564 C C . PHE B 1 61 ? -4.977 -1.33 -6.141 1 98.69 61 PHE B C 1
ATOM 1566 O O . PHE B 1 61 ? -3.844 -1.333 -6.625 1 98.69 61 PHE B O 1
ATOM 1573 N N . ILE B 1 62 ? -6.062 -1.266 -6.91 1 98.81 62 ILE B N 1
ATOM 1574 C CA . ILE B 1 62 ? -5.992 -1.367 -8.367 1 98.81 62 ILE B CA 1
ATOM 1575 C C . ILE B 1 62 ? -5.539 -0.034 -8.953 1 98.81 62 ILE B C 1
ATOM 1577 O O . ILE B 1 62 ? -6.152 1.005 -8.703 1 98.81 62 ILE B O 1
ATOM 1581 N N . THR B 1 63 ? -4.453 -0.098 -9.742 1 98.19 63 THR B N 1
ATOM 1582 C CA . THR B 1 63 ? -3.93 1.144 -10.305 1 98.19 63 THR B CA 1
ATOM 1583 C C . THR B 1 63 ? -4.27 1.256 -11.789 1 98.19 63 THR B C 1
ATOM 1585 O O . THR B 1 63 ? -4.305 2.357 -12.344 1 98.19 63 THR B O 1
ATOM 1588 N N . LYS B 1 64 ? -4.348 0.187 -12.461 1 98 64 LYS B N 1
ATOM 1589 C CA . LYS B 1 64 ? -4.719 0.151 -13.867 1 98 64 LYS B CA 1
ATOM 1590 C C . LYS B 1 64 ? -5.617 -1.044 -14.172 1 98 64 LYS B C 1
ATOM 1592 O O . LYS B 1 64 ? -5.398 -2.141 -13.656 1 98 64 LYS B O 1
ATOM 1597 N N . GLY B 1 65 ? -6.605 -0.804 -15.086 1 98.12 65 GLY B N 1
ATOM 1598 C CA . GLY B 1 65 ? -7.461 -1.877 -15.562 1 98.12 65 GLY B CA 1
ATOM 1599 C C . GLY B 1 65 ? -8.508 -2.303 -14.555 1 98.12 65 GLY B C 1
ATOM 1600 O O . GLY B 1 65 ? -8.969 -1.491 -13.75 1 98.12 65 GLY B O 1
ATOM 1601 N N . THR B 1 66 ? -9.031 -3.516 -14.812 1 98.44 66 THR B N 1
ATOM 1602 C CA . THR B 1 66 ? -10.047 -4.113 -13.953 1 98.44 66 THR B CA 1
ATOM 1603 C C . THR B 1 66 ? -9.617 -5.5 -13.492 1 98.44 66 THR B C 1
ATOM 1605 O O . THR B 1 66 ? -8.984 -6.246 -14.242 1 98.44 66 THR B O 1
ATOM 1608 N N . VAL B 1 67 ? -9.891 -5.781 -12.25 1 98.62 67 VAL B N 1
ATOM 1609 C CA . VAL B 1 67 ? -9.57 -7.078 -11.664 1 98.62 67 VAL B CA 1
ATOM 1610 C C . VAL B 1 67 ? -10.805 -7.648 -10.969 1 98.62 67 VAL B C 1
ATOM 1612 O O . VAL B 1 67 ? -11.445 -6.973 -10.156 1 98.62 67 VAL B O 1
ATOM 1615 N N . GLU B 1 68 ? -11.203 -8.852 -11.344 1 98.56 68 GLU B N 1
ATOM 1616 C CA . GLU B 1 68 ? -12.203 -9.57 -10.562 1 98.56 68 GLU B CA 1
ATOM 1617 C C . GLU B 1 68 ? -11.586 -10.18 -9.305 1 98.56 68 GLU B C 1
ATOM 1619 O O . GLU B 1 68 ? -10.609 -10.93 -9.383 1 98.56 68 GLU B O 1
ATOM 1624 N N . ILE B 1 69 ? -12.141 -9.836 -8.156 1 98.44 69 ILE B N 1
ATOM 1625 C CA . ILE B 1 69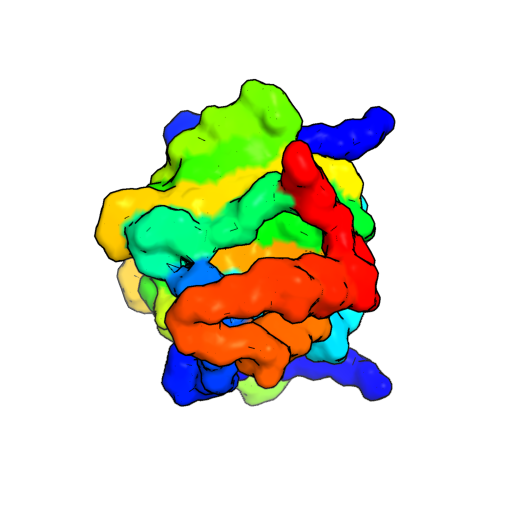 ? -11.633 -10.352 -6.891 1 98.44 69 ILE B CA 1
ATOM 1626 C C . ILE B 1 69 ? -12.766 -11.031 -6.125 1 98.44 69 ILE B C 1
ATOM 1628 O O . ILE B 1 69 ? -13.828 -10.438 -5.918 1 98.44 69 ILE B O 1
ATOM 1632 N N . GLY B 1 70 ? -12.469 -12.234 -5.742 1 97.94 70 GLY B N 1
ATOM 1633 C CA . GLY B 1 70 ? -13.445 -12.977 -4.965 1 97.94 70 GLY B CA 1
ATOM 1634 C C . GLY B 1 70 ? -12.945 -13.359 -3.586 1 97.94 70 GLY B C 1
ATOM 1635 O O . GLY B 1 70 ? -11.766 -13.672 -3.412 1 97.94 70 GLY B O 1
ATOM 1636 N N . TYR B 1 71 ? -13.781 -13.289 -2.652 1 96.31 71 TYR B N 1
ATOM 1637 C CA . TYR B 1 71 ? -13.555 -13.758 -1.29 1 96.31 71 TYR B CA 1
ATOM 1638 C C . TYR B 1 71 ? -14.852 -14.258 -0.665 1 96.31 71 TYR B C 1
ATOM 1640 O O . TYR B 1 71 ? -15.906 -13.633 -0.821 1 96.31 71 TYR B O 1
ATOM 1648 N N . GLY B 1 72 ? -14.805 -15.422 -0.044 1 87.25 72 GLY B N 1
ATOM 1649 C CA . GLY B 1 72 ? -16.031 -16.047 0.431 1 87.25 72 GLY B CA 1
ATOM 1650 C C . GLY B 1 72 ? -17.047 -16.25 -0.666 1 87.25 72 GLY B C 1
ATOM 1651 O O . GLY B 1 72 ? -16.75 -16.844 -1.704 1 87.25 72 GLY B O 1
ATOM 1652 N N . ASP B 1 73 ? -18.234 -15.742 -0.404 1 87.06 73 ASP B N 1
ATOM 1653 C CA . ASP B 1 73 ? -19.312 -15.914 -1.364 1 87.06 73 ASP B CA 1
ATOM 1654 C C . ASP B 1 73 ? -19.5 -14.656 -2.211 1 87.06 73 ASP B C 1
ATOM 1656 O O . ASP B 1 73 ? -20.5 -14.523 -2.92 1 87.06 73 ASP B O 1
ATOM 1660 N N . GLN B 1 74 ? -18.547 -13.867 -2.158 1 92.56 74 GLN B N 1
ATOM 1661 C CA . GLN B 1 74 ? -18.688 -12.594 -2.859 1 92.56 74 GLN B CA 1
ATOM 1662 C C . GLN B 1 74 ? -17.578 -12.422 -3.9 1 92.56 74 GLN B C 1
ATOM 1664 O O . GLN B 1 74 ? -16.469 -12.938 -3.734 1 92.56 74 GLN B O 1
ATOM 1669 N N . ALA B 1 75 ? -17.922 -11.844 -5.008 1 95.38 75 ALA B N 1
ATOM 1670 C CA . ALA B 1 75 ? -16.969 -11.406 -6.023 1 95.38 75 ALA B CA 1
ATOM 1671 C C . ALA B 1 75 ? -17.25 -9.977 -6.465 1 95.38 75 ALA B C 1
ATOM 1673 O O . ALA B 1 75 ? -18.406 -9.594 -6.637 1 95.38 75 ALA B O 1
ATOM 1674 N N . ILE B 1 76 ? -16.234 -9.25 -6.621 1 96.56 76 ILE B N 1
ATOM 1675 C CA . ILE B 1 76 ? -16.391 -7.875 -7.09 1 96.56 76 ILE B CA 1
ATOM 1676 C C . ILE B 1 76 ? -15.523 -7.652 -8.328 1 96.56 76 ILE B C 1
ATOM 1678 O O . ILE B 1 76 ? -14.492 -8.305 -8.492 1 96.56 76 ILE B O 1
ATOM 1682 N N . THR B 1 77 ? -16 -6.789 -9.195 1 97.38 77 THR B N 1
ATOM 1683 C CA . THR B 1 77 ? -15.156 -6.242 -10.25 1 97.38 77 THR B CA 1
ATOM 1684 C C . THR B 1 77 ? -14.469 -4.961 -9.789 1 97.3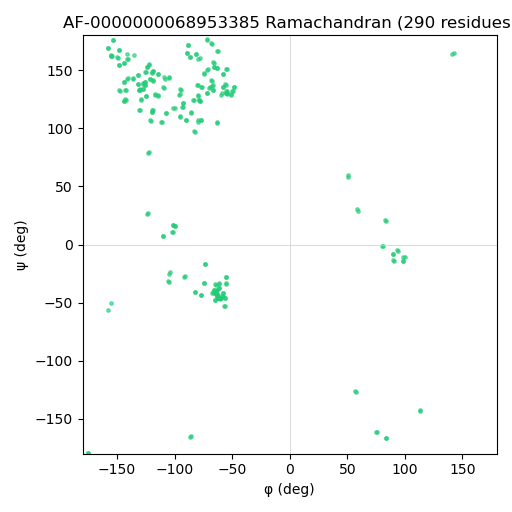8 77 THR B C 1
ATOM 1686 O O . THR B 1 77 ? -15.109 -3.912 -9.688 1 97.38 77 THR B O 1
ATOM 1689 N N . ALA B 1 78 ? -13.25 -5.016 -9.539 1 98.44 78 ALA B N 1
ATOM 1690 C CA . ALA B 1 78 ? -12.477 -3.904 -8.984 1 98.44 78 ALA B CA 1
ATOM 1691 C C . ALA B 1 78 ? -11.797 -3.105 -10.094 1 98.44 78 ALA B C 1
ATOM 1693 O O . ALA B 1 78 ? -10.891 -3.607 -10.773 1 98.44 78 ALA B O 1
ATOM 1694 N N . ALA B 1 79 ? -12.25 -1.921 -10.305 1 98.25 79 ALA B N 1
ATOM 1695 C CA . ALA B 1 79 ? -11.617 -1.018 -11.258 1 98.25 79 ALA B CA 1
ATOM 1696 C C . ALA B 1 79 ? -10.508 -0.204 -10.594 1 98.25 79 ALA B C 1
ATOM 1698 O O . ALA B 1 79 ? -10.359 -0.234 -9.367 1 98.25 79 ALA B O 1
ATOM 1699 N N . ALA B 1 80 ? -9.727 0.539 -11.438 1 98.19 80 ALA B N 1
ATOM 1700 C CA . ALA B 1 80 ? -8.68 1.406 -10.906 1 98.19 80 ALA B CA 1
ATOM 1701 C C . ALA B 1 80 ? -9.219 2.299 -9.789 1 98.19 80 ALA B C 1
ATOM 1703 O O . ALA B 1 80 ? -10.312 2.863 -9.906 1 98.19 80 ALA B O 1
ATOM 1704 N N . GLY B 1 81 ? -8.516 2.354 -8.727 1 97.88 81 GLY B N 1
ATOM 1705 C CA . GLY B 1 81 ? -8.922 3.129 -7.566 1 97.88 81 GLY B CA 1
ATOM 1706 C C . GLY B 1 81 ? -9.586 2.289 -6.492 1 97.88 81 GLY B C 1
ATOM 1707 O O 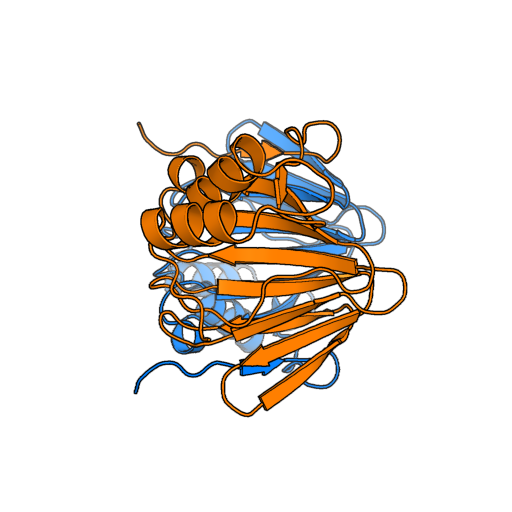. GLY B 1 81 ? -9.75 2.74 -5.355 1 97.88 81 GLY B O 1
ATOM 1708 N N . THR B 1 82 ? -9.984 1.062 -6.789 1 98.5 82 THR B N 1
ATOM 1709 C CA . THR B 1 82 ? -10.625 0.189 -5.812 1 98.5 82 THR B CA 1
ATOM 1710 C C . THR B 1 82 ? -9.594 -0.394 -4.848 1 98.5 82 THR B C 1
ATOM 1712 O O . THR B 1 82 ? -8.508 -0.802 -5.266 1 98.5 82 THR B O 1
ATOM 1715 N N . PHE B 1 83 ? -9.93 -0.389 -3.572 1 98.44 83 PHE B N 1
ATOM 1716 C CA . PHE B 1 83 ? -9.141 -1.026 -2.521 1 98.44 83 PHE B CA 1
ATOM 1717 C C . PHE B 1 83 ? -9.859 -2.258 -1.982 1 98.44 83 PHE B C 1
ATOM 1719 O O . PHE B 1 83 ? -11.07 -2.227 -1.755 1 98.44 83 PHE B O 1
ATOM 1726 N N . VAL B 1 84 ? -9.102 -3.385 -1.792 1 98.06 84 VAL B N 1
ATOM 1727 C CA . VAL B 1 84 ? -9.641 -4.621 -1.234 1 98.06 84 VAL B CA 1
ATOM 1728 C C . VAL B 1 84 ? -8.727 -5.125 -0.117 1 98.06 84 VAL B C 1
ATOM 1730 O O . VAL B 1 84 ? -7.504 -5.137 -0.262 1 98.06 84 VAL B O 1
ATOM 1733 N N . HIS B 1 85 ? -9.297 -5.48 0.997 1 97.06 85 HIS B N 1
ATOM 1734 C CA . HIS B 1 85 ? -8.562 -6.102 2.098 1 97.06 85 HIS B CA 1
ATOM 1735 C C . HIS B 1 85 ? -9.07 -7.516 2.367 1 97.06 85 HIS B C 1
ATOM 1737 O O . HIS B 1 85 ? -10.273 -7.73 2.521 1 97.06 85 HIS B O 1
ATOM 1743 N N . VAL B 1 86 ? -8.133 -8.445 2.424 1 96.31 86 VAL B N 1
ATOM 1744 C CA . VAL B 1 86 ? -8.406 -9.859 2.691 1 96.31 86 VAL B CA 1
ATOM 1745 C C . VAL B 1 86 ? -7.648 -10.297 3.941 1 96.31 86 VAL B C 1
ATOM 1747 O O . VAL B 1 86 ? -6.445 -10.562 3.887 1 96.31 86 VAL B O 1
ATOM 1750 N N . PRO B 1 87 ? -8.344 -10.516 5.078 1 95.06 87 PRO B N 1
ATOM 1751 C CA . PRO B 1 87 ? -7.668 -10.945 6.309 1 95.06 87 PRO B CA 1
ATOM 1752 C C . PRO B 1 87 ? -7.07 -12.344 6.191 1 95.06 87 PRO B C 1
ATOM 1754 O O . PRO B 1 87 ? -7.543 -13.164 5.395 1 95.06 87 PRO B O 1
ATOM 1757 N N . ALA B 1 88 ? -6.059 -12.555 7.066 1 94.12 88 ALA B N 1
ATOM 1758 C CA . ALA B 1 88 ? -5.449 -13.875 7.18 1 94.12 88 ALA B CA 1
ATOM 1759 C C . ALA B 1 88 ? -6.516 -14.961 7.309 1 94.12 88 ALA B C 1
ATOM 1761 O O . ALA B 1 88 ? -7.508 -14.789 8.023 1 94.12 88 ALA B O 1
ATOM 1762 N N . GLY B 1 89 ? -6.312 -16.016 6.578 1 94.06 89 GLY B N 1
ATOM 1763 C CA . GLY B 1 89 ? -7.184 -17.172 6.66 1 94.06 89 GLY B CA 1
ATOM 1764 C C . GLY B 1 89 ? -8.352 -17.109 5.699 1 94.06 89 GLY B C 1
ATOM 1765 O O . GLY B 1 89 ? -9.086 -18.094 5.539 1 94.06 89 GLY B O 1
ATOM 1766 N N . THR B 1 90 ? -8.594 -16.047 5.035 1 95.44 90 THR B N 1
ATOM 1767 C CA . THR B 1 90 ? -9.719 -15.883 4.121 1 95.44 90 THR B CA 1
ATOM 1768 C C . THR B 1 90 ? -9.422 -16.547 2.775 1 95.44 90 THR B C 1
ATOM 1770 O O . THR B 1 90 ? -8.383 -16.281 2.166 1 95.44 90 THR B O 1
ATOM 1773 N N . VAL B 1 91 ? -10.312 -17.375 2.316 1 97.06 91 VAL B N 1
ATOM 1774 C CA . VAL B 1 91 ? -10.195 -17.906 0.961 1 97.06 91 VAL B CA 1
ATOM 1775 C C . VAL B 1 91 ? -10.508 -16.797 -0.049 1 97.06 91 VAL B C 1
ATOM 1777 O O . VAL B 1 91 ? -11.531 -16.125 0.064 1 97.06 91 VAL B O 1
ATOM 1780 N N . HIS B 1 92 ? -9.633 -16.641 -1.027 1 97.88 92 HIS B N 1
ATOM 1781 C CA . HIS B 1 92 ? -9.812 -15.586 -2.023 1 97.88 92 HIS B CA 1
ATOM 1782 C C . HIS B 1 92 ? -9.109 -15.945 -3.33 1 97.88 92 HIS B C 1
ATOM 1784 O O . HIS B 1 92 ? -8.32 -16.891 -3.379 1 97.88 92 HIS B O 1
ATOM 1790 N N . TYR B 1 93 ? -9.453 -15.305 -4.395 1 97.19 93 TYR B N 1
ATOM 1791 C CA . TYR B 1 93 ? -8.828 -15.367 -5.711 1 97.19 93 TYR B CA 1
ATOM 1792 C C . TYR B 1 93 ? -8.953 -14.039 -6.438 1 97.19 93 TYR B C 1
ATOM 1794 O O . TYR B 1 93 ? -9.672 -13.141 -5.984 1 97.19 93 TYR B O 1
ATOM 1802 N N . PHE B 1 94 ? -8.227 -13.891 -7.5 1 98.19 94 PHE B N 1
ATOM 1803 C CA . PHE B 1 94 ? -8.508 -12.781 -8.398 1 98.19 94 PHE B CA 1
ATOM 1804 C C . PHE B 1 94 ? -8.148 -13.141 -9.836 1 98.19 94 PHE B C 1
ATOM 1806 O O . PHE B 1 94 ? -7.465 -14.141 -10.078 1 98.19 94 PHE B O 1
ATOM 1813 N N . ARG B 1 95 ? -8.664 -12.422 -10.75 1 97.69 95 ARG B N 1
ATOM 1814 C CA . ARG B 1 95 ? -8.43 -12.555 -12.188 1 97.69 95 ARG B CA 1
ATOM 1815 C C . ARG B 1 95 ? -8.398 -11.188 -12.859 1 97.69 95 ARG B C 1
ATOM 1817 O O . ARG B 1 95 ? -9.336 -10.398 -12.734 1 97.69 95 ARG B O 1
ATOM 1824 N N . PHE B 1 96 ? -7.27 -10.922 -13.586 1 98.44 96 PHE B N 1
ATOM 1825 C CA . PHE B 1 96 ? -7.188 -9.656 -14.305 1 98.44 96 PHE B CA 1
ATOM 1826 C C . PHE B 1 96 ? -8.188 -9.625 -15.461 1 98.44 96 PHE B C 1
ATOM 1828 O O . PHE B 1 96 ? -8.383 -10.633 -16.141 1 98.44 96 PHE B O 1
ATOM 1835 N N . GLY B 1 97 ? -8.766 -8.516 -15.664 1 98 97 GLY B N 1
ATOM 1836 C CA . GLY B 1 97 ? -9.797 -8.359 -16.672 1 98 97 GLY B CA 1
ATOM 1837 C C . GLY B 1 97 ? -9.242 -8.039 -18.047 1 98 97 GLY B C 1
ATOM 1838 O O . GLY B 1 97 ? -8.062 -8.25 -18.312 1 98 97 GLY B O 1
ATOM 1839 N N . PHE B 1 98 ? -10.141 -7.602 -18.875 1 97.31 98 PHE B N 1
ATOM 1840 C CA . PHE B 1 98 ? -9.828 -7.301 -20.266 1 97.31 98 PHE B CA 1
ATOM 1841 C C . PHE B 1 98 ? -8.672 -6.309 -20.359 1 97.31 98 PHE B C 1
ATOM 1843 O O . PHE B 1 98 ? -8.672 -5.285 -19.672 1 97.31 98 PHE B O 1
ATOM 1850 N N . GLY B 1 99 ? -7.68 -6.652 -21.203 1 97.31 99 GLY B N 1
ATOM 1851 C CA . GLY B 1 99 ? -6.547 -5.77 -21.422 1 97.31 99 GLY B CA 1
ATOM 1852 C C . GLY B 1 99 ? -5.492 -5.867 -20.328 1 97.31 99 GLY B C 1
ATOM 1853 O O . GLY B 1 99 ? -4.445 -5.223 -20.422 1 97.31 99 GLY B O 1
ATOM 1854 N N . GLY B 1 100 ? -5.742 -6.703 -19.312 1 97.88 100 GLY B N 1
ATOM 1855 C CA . GLY B 1 100 ? -4.801 -6.824 -18.219 1 97.88 100 GLY B CA 1
ATOM 1856 C C . GLY B 1 100 ? -4.977 -5.75 -17.156 1 97.88 100 GLY B C 1
ATOM 1857 O O . GLY B 1 100 ? -6.051 -5.156 -17.047 1 97.88 100 GLY B O 1
ATOM 1858 N N . GLY B 1 101 ? -3.973 -5.664 -16.297 1 98 101 GLY B N 1
ATOM 1859 C CA . GLY B 1 101 ? -4.098 -4.676 -15.242 1 98 101 GLY B CA 1
ATOM 1860 C C . GLY B 1 101 ? -2.852 -4.566 -14.383 1 98 101 GLY B C 1
ATOM 1861 O O . GLY B 1 101 ? -1.814 -5.148 -14.703 1 98 101 GLY B O 1
ATOM 1862 N N . GLU B 1 102 ? -2.963 -3.686 -13.43 1 98.5 102 GLU B N 1
ATOM 1863 C CA . GLU B 1 102 ? -1.899 -3.393 -12.477 1 98.5 102 GLU B CA 1
ATOM 1864 C C . GLU B 1 102 ? -2.469 -3.098 -11.086 1 98.5 102 GLU B C 1
ATOM 1866 O O . GLU B 1 102 ? -3.527 -2.475 -10.969 1 98.5 102 GLU B O 1
ATOM 1871 N N . MET B 1 103 ? -1.778 -3.609 -10.078 1 98.69 103 MET B N 1
ATOM 1872 C CA . MET B 1 103 ? -2.191 -3.283 -8.711 1 98.69 103 MET B CA 1
ATOM 1873 C C . MET B 1 103 ? -0.99 -3.242 -7.777 1 98.69 103 MET B C 1
ATOM 1875 O O . MET B 1 103 ? 0.065 -3.799 -8.086 1 98.69 103 MET B O 1
ATOM 1879 N N . ILE B 1 104 ? -1.139 -2.475 -6.695 1 98.69 104 ILE B N 1
ATOM 1880 C CA . ILE B 1 104 ? -0.234 -2.527 -5.555 1 98.69 104 ILE B CA 1
ATOM 1881 C C . ILE B 1 104 ? -0.81 -3.447 -4.48 1 98.69 104 ILE B C 1
ATOM 1883 O O . ILE B 1 104 ? -1.988 -3.346 -4.133 1 98.69 104 ILE B O 1
ATOM 1887 N N . SER B 1 105 ? -0.014 -4.363 -4.027 1 98 105 SER B N 1
ATOM 1888 C CA . SER B 1 105 ? -0.474 -5.223 -2.939 1 98 105 SER B CA 1
ATOM 1889 C C . SER B 1 105 ? 0.413 -5.082 -1.708 1 98 105 SER B C 1
ATOM 1891 O O . SER B 1 105 ? 1.595 -4.75 -1.823 1 98 105 SER B O 1
ATOM 1893 N N . VAL B 1 106 ? -0.189 -5.234 -0.545 1 96.31 106 VAL B N 1
ATOM 1894 C CA . VAL B 1 106 ? 0.468 -5.156 0.756 1 96.31 106 VAL B CA 1
ATOM 1895 C C . VAL B 1 106 ? 0.149 -6.406 1.572 1 96.31 106 VAL B C 1
ATOM 1897 O O . VAL B 1 106 ? -1 -6.852 1.614 1 96.31 106 VAL B O 1
ATOM 1900 N N . THR B 1 107 ? 1.142 -6.984 2.17 1 94.5 107 THR B N 1
ATOM 1901 C CA . THR B 1 107 ? 0.921 -8.102 3.078 1 94.5 107 THR B CA 1
ATOM 1902 C C . THR B 1 107 ? 1.405 -7.762 4.484 1 94.5 107 THR B C 1
ATOM 1904 O O . THR B 1 107 ? 2.326 -6.961 4.652 1 94.5 107 THR B O 1
ATOM 1907 N N . SER B 1 108 ? 0.733 -8.344 5.484 1 90.12 108 SER B N 1
ATOM 1908 C CA . SER B 1 108 ? 0.998 -8.023 6.883 1 90.12 108 SER B CA 1
ATOM 1909 C C . SER B 1 108 ? 2.334 -8.602 7.336 1 90.12 108 SER B C 1
ATOM 1911 O O . SER B 1 108 ? 2.971 -9.359 6.602 1 90.12 108 SER B O 1
ATOM 1913 N N . HIS B 1 109 ? 2.488 -8.141 8.664 1 82 109 HIS B N 1
ATOM 1914 C CA . HIS B 1 109 ? 3.688 -8.641 9.32 1 82 109 HIS B CA 1
ATOM 1915 C C . HIS B 1 109 ? 3.693 -10.164 9.375 1 82 109 HIS B C 1
ATOM 1917 O O . HIS B 1 109 ? 2.656 -10.789 9.625 1 82 109 HIS B O 1
ATOM 1923 N N . GLY B 1 110 ? 4.699 -10.797 8.992 1 79.38 110 GLY B N 1
ATOM 1924 C CA . GLY B 1 110 ? 4.801 -12.242 9 1 79.38 110 GLY B CA 1
ATOM 1925 C C . GLY B 1 110 ? 4.523 -12.875 7.648 1 79.38 110 GLY B C 1
ATOM 1926 O O . GLY B 1 110 ? 4.613 -14.094 7.492 1 79.38 110 GLY B O 1
ATOM 1927 N N . GLY B 1 111 ? 4.039 -11.984 6.832 1 83.81 111 GLY B N 1
ATOM 1928 C CA . GLY B 1 111 ? 3.781 -12.5 5.5 1 83.81 111 GLY B CA 1
ATOM 1929 C C . GLY B 1 111 ? 5 -13.148 4.867 1 83.81 111 GLY B C 1
ATOM 1930 O O . GLY B 1 111 ? 6.137 -12.812 5.211 1 83.81 111 GLY B O 1
ATOM 1931 N N . ASN B 1 112 ? 4.734 -14.133 3.988 1 89.25 112 ASN B N 1
ATOM 1932 C CA . ASN B 1 112 ? 5.773 -14.875 3.283 1 89.25 112 ASN B CA 1
ATOM 1933 C C . ASN B 1 112 ? 5.598 -14.789 1.771 1 89.25 112 ASN B C 1
ATOM 1935 O O . ASN B 1 112 ? 6.004 -15.688 1.041 1 89.25 112 ASN B O 1
ATOM 1939 N N . ALA B 1 113 ? 4.988 -13.727 1.365 1 94.75 113 ALA B N 1
ATOM 1940 C CA . ALA B 1 113 ? 4.621 -13.609 -0.044 1 94.75 113 ALA B CA 1
ATOM 1941 C C . ALA B 1 113 ? 5.863 -13.477 -0.922 1 94.75 113 ALA B C 1
ATOM 1943 O O . ALA B 1 113 ? 5.93 -14.055 -2.008 1 94.75 113 ALA B O 1
ATOM 1944 N N . SER B 1 114 ? 6.832 -12.672 -0.448 1 94.88 114 SER B N 1
ATOM 1945 C CA . SER B 1 114 ? 8.062 -12.539 -1.228 1 94.88 114 SER B CA 1
ATOM 1946 C C . SER B 1 114 ? 8.734 -13.891 -1.443 1 94.88 114 SER B C 1
ATOM 1948 O O . SER B 1 114 ? 9.219 -14.18 -2.539 1 94.88 114 SER B O 1
ATOM 1950 N N . HIS B 1 115 ? 8.812 -14.672 -0.42 1 94.5 115 HIS B N 1
ATOM 1951 C CA . HIS B 1 115 ? 9.375 -16.016 -0.522 1 94.5 115 HIS B CA 1
ATOM 1952 C C . HIS B 1 115 ? 8.578 -16.875 -1.496 1 94.5 115 HIS B C 1
ATOM 1954 O O . HIS B 1 115 ? 9.156 -17.547 -2.359 1 94.5 115 HIS B O 1
ATOM 1960 N N . LEU B 1 116 ? 7.285 -16.875 -1.399 1 95.75 116 LEU B N 1
ATOM 1961 C CA . LEU B 1 116 ? 6.406 -17.609 -2.291 1 95.75 116 LEU B CA 1
ATOM 1962 C C . LEU B 1 116 ? 6.641 -17.219 -3.744 1 95.75 116 LEU B C 1
ATOM 1964 O O . LEU B 1 116 ? 6.84 -18.078 -4.602 1 95.75 116 LEU B O 1
ATOM 1968 N N . PHE B 1 117 ? 6.594 -15.93 -4.031 1 97.12 117 PHE B N 1
ATOM 1969 C CA . PHE B 1 117 ? 6.723 -15.453 -5.406 1 97.12 117 PHE B CA 1
ATOM 1970 C C . PHE B 1 117 ? 8.094 -15.805 -5.977 1 97.12 117 PHE B C 1
ATOM 1972 O O . PHE B 1 117 ? 8.211 -16.156 -7.148 1 97.12 117 PHE B O 1
ATOM 1979 N N . THR B 1 118 ? 9.117 -15.688 -5.148 1 96.06 118 THR B N 1
ATOM 1980 C CA . THR B 1 118 ? 10.461 -16.047 -5.582 1 96.06 118 THR B CA 1
ATOM 1981 C C . THR B 1 118 ? 10.547 -17.531 -5.934 1 96.06 118 THR B C 1
ATOM 1983 O O . THR B 1 118 ? 11.102 -17.891 -6.969 1 96.06 118 THR B O 1
ATOM 1986 N N . ARG B 1 119 ? 9.969 -18.359 -5.121 1 95.81 119 ARG B N 1
ATOM 1987 C CA . ARG B 1 119 ? 9.992 -19.797 -5.359 1 95.81 119 ARG B CA 1
ATOM 1988 C C . ARG B 1 119 ? 9.219 -20.156 -6.625 1 95.81 119 ARG B C 1
ATOM 1990 O O . ARG B 1 119 ? 9.641 -21.016 -7.398 1 95.81 119 ARG B O 1
ATOM 1997 N N . LEU B 1 120 ? 8.102 -19.562 -6.848 1 94.94 120 LEU B N 1
ATOM 1998 C CA . LEU B 1 120 ? 7.32 -19.812 -8.055 1 94.94 120 LEU B CA 1
ATOM 1999 C C . LEU B 1 120 ? 8.094 -19.391 -9.297 1 94.94 120 LEU B C 1
ATOM 2001 O O . LEU B 1 120 ? 8.094 -20.109 -10.305 1 94.94 120 LEU B O 1
ATOM 2005 N N . ASP B 1 121 ? 8.734 -18.266 -9.25 1 95.5 121 ASP B N 1
ATOM 2006 C CA . ASP B 1 121 ? 9.562 -17.797 -10.352 1 95.5 121 ASP B CA 1
ATOM 2007 C C . ASP B 1 121 ? 10.664 -18.812 -10.688 1 95.5 121 ASP B C 1
ATOM 2009 O O . ASP B 1 121 ? 10.953 -19.047 -11.859 1 95.5 121 ASP B O 1
ATOM 2013 N N . GLU B 1 122 ? 11.258 -19.375 -9.648 1 94.38 122 GLU B N 1
ATOM 2014 C CA . GLU B 1 122 ? 12.383 -20.297 -9.812 1 94.38 122 GLU B CA 1
ATOM 2015 C C . GLU B 1 122 ? 11.914 -21.656 -10.328 1 94.38 122 GLU B C 1
ATOM 2017 O O . GLU B 1 122 ? 12.594 -22.281 -11.141 1 94.38 122 GLU B O 1
ATOM 2022 N N . GLU B 1 123 ? 10.75 -22.031 -9.922 1 93.56 123 GLU B N 1
ATOM 2023 C CA . GLU B 1 123 ? 10.375 -23.438 -10.102 1 93.56 123 GLU B CA 1
ATOM 2024 C C . GLU B 1 123 ? 9.391 -23.609 -11.258 1 93.56 123 GLU B C 1
ATOM 2026 O O . GLU B 1 123 ? 9.25 -24.703 -11.797 1 93.56 123 GLU B O 1
ATOM 2031 N N . ILE B 1 124 ? 8.688 -22.531 -11.547 1 90.69 124 ILE B N 1
ATOM 2032 C CA . ILE B 1 124 ? 7.625 -22.656 -12.539 1 90.69 124 ILE B CA 1
ATOM 2033 C C . ILE B 1 124 ? 8.008 -21.875 -13.797 1 90.69 124 ILE B C 1
ATOM 2035 O O . ILE B 1 124 ? 7.988 -20.641 -13.797 1 90.69 124 ILE B O 1
ATOM 2039 N N . PRO B 1 125 ? 8.367 -22.484 -14.805 1 84.06 125 PRO B N 1
ATOM 2040 C CA . PRO B 1 125 ? 8.719 -21.781 -16.047 1 84.06 125 PRO B CA 1
ATOM 2041 C C . PRO B 1 125 ? 7.52 -21.078 -16.672 1 84.06 125 PRO B C 1
ATOM 2043 O O . PRO B 1 125 ? 6.371 -21.438 -16.406 1 84.06 125 PRO B O 1
ATOM 2046 N N . PRO B 1 126 ? 7.906 -19.969 -17.422 1 79.5 126 PRO B N 1
ATOM 2047 C CA . PRO B 1 126 ? 6.801 -19.359 -18.172 1 79.5 126 PRO B CA 1
ATOM 2048 C C . PRO B 1 126 ? 6.125 -20.344 -19.125 1 79.5 126 PRO B C 1
ATOM 2050 O O . PRO B 1 126 ? 6.785 -21.219 -19.688 1 79.5 126 PRO B O 1
ATOM 2053 N N . GLY B 1 127 ? 4.812 -20.188 -19.328 1 74 127 GLY B N 1
ATOM 2054 C CA . GLY B 1 127 ? 4.082 -21.109 -20.188 1 74 127 GLY B CA 1
ATOM 2055 C C . GLY B 1 127 ? 3.078 -21.969 -19.438 1 74 127 GLY B C 1
ATOM 2056 O O . GLY B 1 127 ? 2.387 -21.469 -18.547 1 74 127 GLY B O 1
ATOM 2057 N N . ALA B 1 128 ? 2.908 -23.266 -19.844 1 73.44 128 ALA B N 1
ATOM 2058 C CA . ALA B 1 128 ? 1.973 -24.172 -19.188 1 73.44 128 ALA B CA 1
ATOM 2059 C C . ALA B 1 128 ? 2.564 -24.734 -17.891 1 73.44 128 ALA B C 1
ATOM 2061 O O . ALA B 1 128 ? 3.471 -25.562 -17.922 1 73.44 128 ALA B O 1
ATOM 2062 N N . PRO B 1 129 ? 1.994 -24.188 -16.844 1 73.44 129 PRO B N 1
ATOM 2063 C CA . PRO B 1 129 ? 2.602 -24.594 -15.562 1 73.44 129 PRO B CA 1
ATOM 2064 C C . PRO B 1 129 ? 2.326 -26.047 -15.219 1 73.44 129 PRO B C 1
ATOM 2066 O O . PRO B 1 129 ? 1.246 -26.562 -15.523 1 73.44 129 PRO B O 1
ATOM 2069 N N . ASP B 1 130 ? 3.408 -26.734 -14.773 1 82.44 130 ASP B N 1
ATOM 2070 C CA . ASP B 1 130 ? 3.244 -28.016 -14.102 1 82.44 130 ASP B CA 1
ATOM 2071 C C . ASP B 1 130 ? 2.457 -27.859 -12.805 1 82.44 130 ASP B C 1
ATOM 2073 O O . ASP B 1 130 ? 2.996 -27.406 -11.797 1 82.44 130 ASP B O 1
ATOM 2077 N N . MET B 1 131 ? 1.214 -28.297 -12.852 1 84.56 131 MET B N 1
ATOM 2078 C CA . MET B 1 131 ? 0.304 -28.078 -11.734 1 84.56 131 MET B CA 1
ATOM 2079 C C . MET B 1 131 ? 0.815 -28.766 -10.469 1 84.56 131 MET B C 1
ATOM 2081 O O . MET B 1 131 ? 0.618 -28.266 -9.359 1 84.56 131 MET B O 1
ATOM 2085 N N . GLU B 1 132 ? 1.38 -29.891 -10.641 1 88.06 132 GLU B N 1
ATOM 2086 C CA . GLU B 1 132 ? 1.924 -30.625 -9.492 1 88.06 132 GLU B CA 1
ATOM 2087 C C . GLU B 1 132 ? 3.033 -29.828 -8.812 1 88.06 132 GLU B C 1
ATOM 2089 O O . GLU B 1 132 ? 3.084 -29.734 -7.582 1 88.06 132 GLU B O 1
ATOM 2094 N N . LYS B 1 133 ? 3.898 -29.312 -9.633 1 90 133 LYS B N 1
ATOM 2095 C CA . LYS B 1 133 ? 4.98 -28.5 -9.086 1 90 133 LYS B CA 1
ATOM 2096 C C . LYS B 1 133 ? 4.438 -27.234 -8.43 1 90 133 LYS B C 1
ATOM 2098 O O . LYS B 1 133 ? 4.93 -26.812 -7.383 1 90 133 LYS B O 1
ATOM 2103 N N . LEU B 1 134 ? 3.457 -26.625 -9.016 1 89.56 134 LEU B N 1
ATOM 2104 C CA . LEU B 1 134 ? 2.818 -25.422 -8.484 1 89.56 134 LEU B CA 1
ATOM 2105 C C . LEU B 1 134 ? 2.221 -25.688 -7.109 1 89.56 134 LEU B C 1
ATOM 2107 O O . LEU B 1 134 ? 2.436 -24.906 -6.172 1 89.56 134 LEU B O 1
ATOM 2111 N N . LEU B 1 135 ? 1.525 -26.766 -6.93 1 91 135 LEU B N 1
ATOM 2112 C CA . LEU B 1 135 ? 0.891 -27.125 -5.664 1 91 135 LEU B CA 1
ATOM 2113 C C . LEU B 1 135 ? 1.938 -27.406 -4.594 1 91 135 LEU B C 1
ATOM 2115 O O . LEU B 1 135 ? 1.741 -27.062 -3.424 1 91 135 LEU B O 1
ATOM 2119 N N . ALA B 1 136 ? 3.023 -28.062 -4.996 1 93.12 136 ALA B N 1
ATOM 2120 C CA . ALA B 1 136 ? 4.102 -28.375 -4.059 1 93.12 136 ALA B CA 1
ATOM 2121 C C . ALA B 1 136 ? 4.723 -27.109 -3.5 1 93.12 136 ALA B C 1
ATOM 2123 O O . ALA B 1 136 ? 4.969 -27 -2.295 1 93.12 136 ALA B O 1
ATOM 2124 N N . VAL B 1 137 ? 4.996 -26.172 -4.41 1 94 137 VAL B N 1
ATOM 2125 C CA . VAL B 1 137 ? 5.582 -24.906 -3.98 1 94 137 VAL B CA 1
ATOM 2126 C C . VAL B 1 137 ? 4.605 -24.172 -3.068 1 94 137 VAL B C 1
ATOM 2128 O O . VAL B 1 137 ? 5.004 -23.609 -2.039 1 94 137 VAL B O 1
ATOM 2131 N N . ALA B 1 138 ? 3.32 -24.109 -3.438 1 93.5 138 ALA B N 1
ATOM 2132 C CA . ALA B 1 138 ? 2.283 -23.453 -2.643 1 93.5 138 ALA B CA 1
ATOM 2133 C C . ALA B 1 138 ? 2.229 -24.031 -1.231 1 93.5 138 ALA B C 1
ATOM 2135 O O . ALA B 1 138 ? 2.211 -23.281 -0.25 1 93.5 138 ALA B O 1
ATOM 2136 N N . GLN B 1 139 ? 2.256 -25.297 -1.134 1 92.81 139 GLN B N 1
ATOM 2137 C CA . GLN B 1 139 ? 2.193 -25.984 0.155 1 92.81 139 GLN B CA 1
ATOM 2138 C C . GLN B 1 139 ? 3.426 -25.688 1.001 1 92.81 139 GLN B C 1
ATOM 2140 O O . GLN B 1 139 ? 3.311 -25.406 2.197 1 92.81 139 GLN B O 1
ATOM 2145 N N . GLU B 1 140 ? 4.547 -25.812 0.355 1 93.69 140 GLU B N 1
ATOM 2146 C CA . GLU B 1 140 ? 5.797 -25.516 1.048 1 93.69 140 GLU B CA 1
ATOM 2147 C C . GLU B 1 140 ? 5.773 -24.109 1.646 1 93.69 140 GLU B C 1
ATOM 2149 O O . GLU B 1 140 ? 6.352 -23.875 2.711 1 93.69 140 GLU B O 1
ATOM 2154 N N . CYS B 1 141 ? 5.027 -23.219 1.04 1 94.12 141 CYS B N 1
ATOM 2155 C CA . CYS B 1 141 ? 5.051 -21.812 1.44 1 94.12 141 CYS B CA 1
ATOM 2156 C C . CYS B 1 141 ? 3.83 -21.469 2.289 1 94.12 141 CYS B C 1
ATOM 2158 O O . CYS B 1 141 ? 3.551 -20.297 2.535 1 94.12 141 CYS B O 1
ATOM 2160 N N . GLY B 1 142 ? 3.107 -22.375 2.717 1 93.44 142 GLY B N 1
ATOM 2161 C CA . GLY B 1 142 ? 2.004 -22.141 3.635 1 93.44 142 GLY B CA 1
ATOM 2162 C C . GLY B 1 142 ? 0.731 -21.688 2.938 1 93.44 142 GLY B C 1
ATOM 2163 O O . GLY B 1 142 ? -0.107 -21.016 3.539 1 93.44 142 GLY B O 1
ATOM 2164 N N . ILE B 1 143 ? 0.667 -21.969 1.694 1 95.62 143 ILE B N 1
ATOM 2165 C CA . ILE B 1 143 ? -0.528 -21.641 0.925 1 95.62 143 ILE B CA 1
ATOM 2166 C C . ILE B 1 143 ? -1.449 -22.859 0.862 1 95.62 143 ILE B C 1
ATOM 2168 O O . ILE B 1 143 ? -0.999 -23.969 0.588 1 95.62 143 ILE B O 1
ATOM 2172 N N . THR B 1 144 ? -2.703 -22.656 1.104 1 94.19 144 THR B N 1
ATOM 2173 C CA . THR B 1 144 ? -3.723 -23.688 0.93 1 94.19 144 THR B CA 1
ATOM 2174 C C . THR B 1 144 ? -4.59 -23.391 -0.289 1 94.19 144 THR B C 1
ATOM 2176 O O . THR B 1 144 ? -5.316 -22.391 -0.312 1 94.19 144 THR B O 1
ATOM 2179 N N . ILE B 1 145 ? -4.488 -24.188 -1.248 1 92.5 145 ILE B N 1
ATOM 2180 C CA . ILE B 1 145 ? -5.309 -24.047 -2.443 1 92.5 145 ILE B CA 1
ATOM 2181 C C . ILE B 1 145 ? -6.664 -24.719 -2.221 1 92.5 145 ILE B C 1
ATOM 2183 O O . ILE B 1 145 ? -6.727 -25.859 -1.761 1 92.5 145 ILE B O 1
ATOM 2187 N N . SER B 1 146 ? -7.734 -23.844 -2.434 1 84.81 146 SER B N 1
ATOM 2188 C CA . SER B 1 146 ? -9.07 -24.391 -2.195 1 84.81 146 SER B CA 1
ATOM 2189 C C . SER B 1 146 ? -9.578 -25.172 -3.402 1 84.81 146 SER B C 1
ATOM 2191 O O . SER B 1 146 ? -9.406 -24.734 -4.543 1 84.81 146 SER B O 1
ATOM 2193 N N . GLY B 1 147 ? -9.5 -26.328 -3.502 1 65.31 147 GLY B N 1
ATOM 2194 C CA . GLY B 1 147 ? -9.961 -27.281 -4.512 1 65.31 147 GLY B CA 1
ATOM 2195 C C . GLY B 1 147 ? -11.383 -27.016 -4.961 1 65.31 147 GLY B C 1
ATOM 2196 O O . GLY B 1 147 ? -12.156 -26.359 -4.258 1 65.31 147 GLY B O 1
#

Organism: Cupriavidus necator (strain ATCC 17699 / DSM 428 / KCTC 22496 / NCIMB 10442 / H16 / Stanier 337) (NCBI:txid381666)

Secondary structure (DSSP, 8-state):
-----EEE-GGGPPPPEEETTEEEEEEE-HHHHSS-EEEEEEE-TT--PPSEE-SS-EEEEEEEEEEEEEETTEEEEEETT-EEEE-TT--EEEEEEEEEEEEEEEE-TT--HHHHHHHHHHHS-SSS--HHHHHHHHHHTT-EE--/-----EEE-GGGPPPPEEETTEEEEEEE-HHHHSS-EEEEEEE-TT--PPSEE-SS-EEEEEEEEEEEEEETTEEEEEETT-EEEE-TT--EEEEEEEEEEEEEEEE-TT--HHHHHHHHHHHS-SSS--HHHHHHHHHHTT-EE--

Foldseek 3Di:
DDADDDAADPVRFDAFFDFAFKTKTWRDDCVRVVWKTKIKIWGAFFDKDAWKAFAKKKKKAWQAAWKWKDWDPDIDIDHHGDIDIDGHPITMMMGGHHGIGIIMMMIGNPDDVVVLRNLSSVQFDHDDGPVVSNVVSCVVRGMGHDD/DDADDDAADPVRFDAFFDFAFKTKTWRDDCVRVVWKTKIKIWGAFFDKDAWKAFAKKKKKAWQAAWKWKDWDPDIDIDHHGDIDIDGHPITMMMGGHHGIGIIMMMIGNPDCVVVLRNLSSVQFDHDDGPVVSNVVSCVVRGMGHDD

Solvent-accessible surface area (backbone atoms only — not comparable to full-atom values): 15060 Å² total; per-residue (Å²): 131,82,70,64,63,51,73,41,41,68,91,63,54,63,79,60,34,44,47,80,64,26,40,38,28,74,75,36,44,42,86,58,64,69,41,37,30,35,32,44,38,35,33,41,56,69,24,57,56,67,46,26,28,34,84,34,32,39,33,41,36,27,69,35,48,31,33,38,40,33,43,80,96,44,71,45,81,36,39,52,60,17,37,35,41,41,39,49,62,47,46,30,33,37,31,23,26,79,93,6,31,30,30,42,34,41,28,32,61,82,44,54,60,67,60,43,44,52,49,37,33,74,70,40,63,91,75,85,65,58,63,67,60,50,52,52,53,36,47,76,58,56,38,46,71,58,126,132,80,69,64,64,50,72,41,42,68,91,63,55,63,80,60,33,47,47,81,65,26,41,36,28,75,75,34,43,43,86,58,63,70,41,36,30,34,31,43,38,33,32,41,55,70,25,59,57,68,46,25,28,35,84,35,33,40,34,39,36,28,70,34,49,31,32,37,40,33,43,80,95,42,72,45,80,36,40,52,60,16,36,37,42,40,38,48,62,47,48,31,32,38,31,23,26,80,93,5,31,30,29,42,34,40,30,32,62,84,45,55,60,67,61,43,44,51,50,38,34,75,72,40,63,91,77,85,63,57,64,68,60,51,52,51,54,35,47,76,58,55,37,45,73,58,126

InterPro domains:
  IPR011051 RmlC-like cupin domain superfamily [SSF51182] (4-139)
  IPR013096 Cupin 2, conserved barrel [PF07883] (44-95)
  IPR014710 RmlC-like jelly roll fold [G3DSA:2.60.120.10] (1-146)
  IPR053146 Quercetin 2,3-dioxygenase-like [PTHR36440] (5-122)